Protein AF-A0AAQ1KG70-F1 (afdb_monomer)

Sequence (197 aa):
MTAYWMSEVMWPVPFDPRHTAFTHWIEPELQGTRVIAVLLEGKEHNWVGWHSKHKLLPPDSVTTDLREQLCELHRILAFNGERDWMLGAAFDGVLLDGVLTLVHALPLVPLLDGQDSSPHSVRRLELEEAFGEGLQRSPTLRLVPKVRLNTGARITSSLLSEACRTFDTSAVILKDADARWTKGPSIAWQRYDDNDL

Mean predicted aligned error: 9.24 Å

Radius of gyration: 16.58 Å; Cα contacts (8 Å, |Δi|>4): 368; chains: 1; bounding box: 46×36×41 Å

Nearest PDB structures (foldseek):
  6rce-assembly1_I  TM=7.224E-01  e=2.853E-08  Prochlorococcus marinus
  1a0i-assembly1_A  TM=6.342E-01  e=1.055E-05  Escherichia phage T7
  4d05-assembly1_A  TM=6.551E-01  e=4.484E-05  Psychromonas sp. SP041
  8u6x-assembly1_A  TM=6.016E-01  e=1.055E-05  Neisseria gonorrhoeae MS11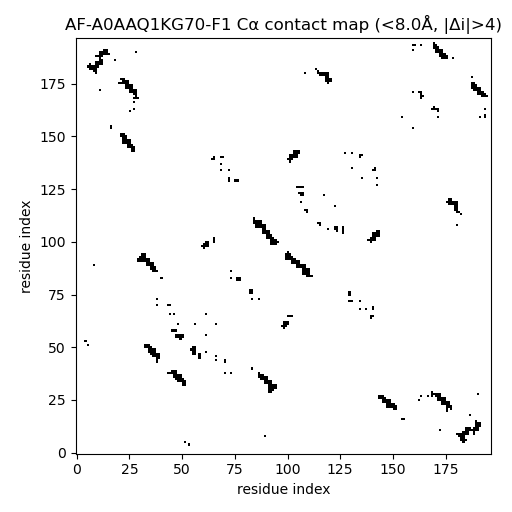
  6gdr-assembly1_A  TM=6.270E-01  e=4.896E-04  Alteromonas mediterranea

Secondary structure (DSSP, 8-state):
----STTSSEEEEEP-TT---SSEEEEEPPPSEEEEEEEPTT-TT-EEEEETTTEEPPGGGB-HHHHHHHHHHHHHHHHTSS-TT-B-EEEEEEEETTEEEEEEEPPPB--SSS---S-HHHHHHHHHHHHHHHHTT-SSEEEPP-EEPPTTPPP-HHHHHHHHHHHT-SEEEEEESSPPP-SEEEEEEEEEEGGG-

pLDDT: mean 71.62, std 14.91, range [28.95, 93.19]

Foldseek 3Di:
DDDPALLVAEDADADDLPDDFFKKKKFFDDPAWWWQWADDPPDLQDTFTATSVGDTQPSQQEDPLRSVLLSQLLVLLVVVDVCNQFRRFTWGFHGDPSHTQATATQFTDGPPDFWDQDFSQRSVVSSVVSCPPPVCPRPHYHHGDMDMDHGPDRDDLVVQVVVCVVVVHQKMWMARRRDTTGGHYDNRIHMDGNVVD

Structure (mmCIF, N/CA/C/O backbone):
data_AF-A0AAQ1KG70-F1
#
_entry.id   AF-A0AAQ1KG70-F1
#
loop_
_atom_site.group_PDB
_atom_site.id
_atom_site.type_symbol
_atom_site.label_atom_id
_atom_site.label_alt_id
_atom_site.label_comp_id
_atom_site.label_asym_id
_atom_site.label_entity_id
_atom_site.label_seq_id
_atom_site.pdbx_PDB_ins_code
_atom_site.Cartn_x
_atom_site.Cartn_y
_atom_site.Cartn_z
_atom_site.occupancy
_atom_site.B_iso_or_equiv
_atom_site.auth_seq_id
_atom_site.auth_comp_id
_atom_site.auth_asym_id
_atom_site.auth_atom_id
_atom_site.pdbx_PDB_model_num
ATOM 1 N N . MET A 1 1 ? -27.627 8.174 -9.022 1.00 32.97 1 MET A N 1
ATOM 2 C CA . MET A 1 1 ? -26.461 9.057 -8.805 1.00 32.97 1 MET A CA 1
ATOM 3 C C . MET A 1 1 ? -25.556 8.387 -7.786 1.00 32.97 1 MET A C 1
ATOM 5 O O . MET A 1 1 ? -25.885 8.495 -6.622 1.00 32.97 1 MET A O 1
ATOM 9 N N . THR A 1 2 ? -24.505 7.663 -8.188 1.00 32.00 2 THR A N 1
ATOM 10 C CA . THR A 1 2 ? -23.449 7.159 -7.274 1.00 32.00 2 THR A CA 1
ATOM 11 C C . THR A 1 2 ? -22.417 6.356 -8.074 1.00 32.00 2 THR A C 1
ATOM 13 O O . THR A 1 2 ? -22.624 5.176 -8.334 1.00 32.00 2 THR A O 1
ATOM 16 N N . ALA A 1 3 ? -21.326 7.011 -8.479 1.00 28.95 3 ALA A N 1
ATOM 17 C CA . ALA A 1 3 ? -20.134 6.390 -9.078 1.00 28.95 3 ALA A CA 1
ATOM 18 C C . ALA A 1 3 ? -18.851 7.187 -8.744 1.00 28.95 3 ALA A C 1
ATOM 20 O O . ALA A 1 3 ? -17.889 7.171 -9.500 1.00 28.95 3 ALA A O 1
ATOM 21 N N . TYR A 1 4 ? -18.844 7.939 -7.638 1.00 38.47 4 TYR A N 1
ATOM 22 C CA . TYR A 1 4 ? -17.848 8.995 -7.425 1.00 38.47 4 TYR A CA 1
ATOM 23 C C . TYR A 1 4 ? -16.504 8.529 -6.838 1.00 38.47 4 TYR A C 1
ATOM 25 O O . TYR A 1 4 ? -15.585 9.331 -6.852 1.00 38.47 4 TYR A O 1
ATOM 33 N N . TRP A 1 5 ? -16.349 7.274 -6.364 1.00 46.56 5 TRP A N 1
ATOM 34 C CA . TRP A 1 5 ? -15.159 6.893 -5.569 1.00 46.56 5 TRP A CA 1
ATOM 35 C C . TRP A 1 5 ? -14.210 5.810 -6.117 1.00 46.56 5 TRP A C 1
ATOM 37 O O . TRP A 1 5 ? -13.131 5.626 -5.568 1.00 46.56 5 TRP A O 1
ATOM 47 N N . MET A 1 6 ? -14.514 5.138 -7.235 1.00 40.94 6 MET A N 1
ATOM 48 C CA . MET A 1 6 ? -13.526 4.259 -7.903 1.00 40.94 6 MET A CA 1
ATOM 49 C C . MET A 1 6 ? -12.418 5.082 -8.571 1.00 40.94 6 MET A C 1
ATOM 51 O O . MET A 1 6 ? -11.282 4.630 -8.677 1.00 40.94 6 MET A O 1
ATOM 55 N N . SER A 1 7 ? -12.742 6.320 -8.939 1.00 53.44 7 SER A N 1
ATOM 56 C CA . SER A 1 7 ? -11.784 7.351 -9.308 1.00 53.44 7 SER A CA 1
A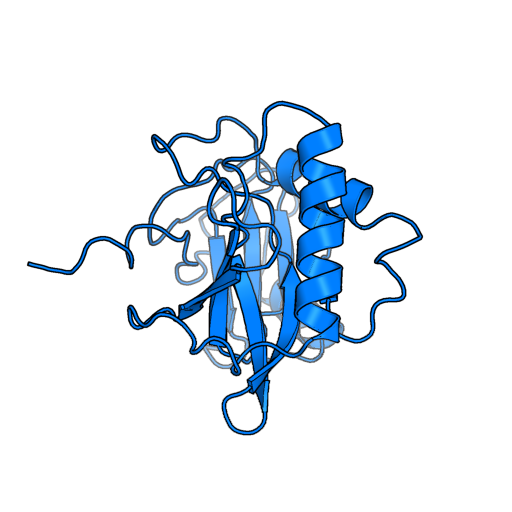TOM 57 C C . SER A 1 7 ? -10.938 7.830 -8.134 1.00 53.44 7 SER A C 1
ATOM 59 O O . SER A 1 7 ? -9.941 8.472 -8.375 1.00 53.44 7 SER A O 1
ATOM 61 N N . GLU A 1 8 ? -11.270 7.564 -6.873 1.00 59.38 8 GLU A N 1
ATOM 62 C CA . GLU A 1 8 ? -10.664 8.308 -5.753 1.00 59.38 8 GLU A CA 1
ATOM 63 C C . GLU A 1 8 ? -9.380 7.663 -5.223 1.00 59.38 8 GLU A C 1
ATOM 65 O O . GLU A 1 8 ? -8.587 8.318 -4.548 1.00 59.38 8 GLU A O 1
ATOM 70 N N . VAL A 1 9 ? -9.137 6.402 -5.594 1.00 69.56 9 VAL A N 1
ATOM 71 C CA . VAL A 1 9 ? -7.925 5.659 -5.240 1.00 69.56 9 VAL A CA 1
ATOM 72 C C . VAL A 1 9 ? -7.023 5.506 -6.449 1.00 69.56 9 VAL A C 1
ATOM 74 O O . VAL A 1 9 ? -7.500 5.245 -7.551 1.00 69.56 9 VAL A O 1
ATOM 77 N N . MET A 1 10 ? -5.719 5.645 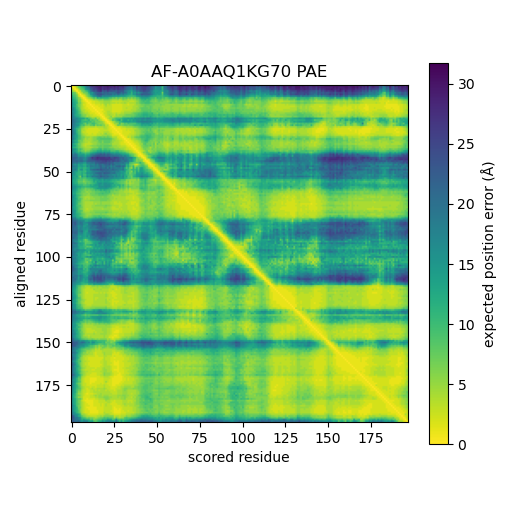-6.238 1.00 76.88 10 MET A N 1
ATOM 78 C CA . MET A 1 10 ? -4.713 5.322 -7.239 1.00 76.88 10 MET A CA 1
ATOM 79 C C . MET A 1 10 ? -4.644 3.801 -7.441 1.00 76.88 10 MET A C 1
ATOM 81 O O . MET A 1 10 ? -4.449 3.046 -6.483 1.00 76.88 10 MET A O 1
ATOM 85 N N . TRP A 1 11 ? -4.792 3.336 -8.680 1.00 78.38 11 TRP A N 1
ATOM 86 C CA . TRP A 1 11 ? -4.728 1.913 -9.028 1.00 78.38 11 TRP A CA 1
ATOM 87 C C . TRP A 1 11 ? -3.569 1.634 -9.983 1.00 78.38 11 TRP A C 1
ATOM 89 O O . TRP A 1 11 ? -3.302 2.452 -10.869 1.00 78.38 11 TRP A O 1
ATOM 99 N N . PRO A 1 12 ? -2.878 0.492 -9.825 1.00 85.25 12 PRO A N 1
ATOM 100 C CA . PRO A 1 12 ? -1.809 0.135 -10.734 1.00 85.25 12 PRO A CA 1
ATOM 101 C C . PRO A 1 12 ? -2.358 -0.235 -12.118 1.00 85.25 12 PRO A C 1
ATOM 103 O O . PRO A 1 12 ? -3.407 -0.869 -12.232 1.00 85.25 12 PRO A O 1
ATOM 106 N N . VAL A 1 13 ? -1.635 0.148 -13.167 1.00 89.44 13 VAL A N 1
ATOM 107 C CA . VAL A 1 13 ? -1.844 -0.333 -14.544 1.00 89.44 13 VAL A CA 1
ATOM 108 C C . VAL A 1 13 ? -0.928 -1.531 -14.828 1.00 89.44 13 VAL A C 1
ATOM 110 O O . VAL A 1 13 ? 0.007 -1.753 -14.063 1.00 89.44 13 VAL A O 1
ATOM 113 N N . PRO A 1 14 ? -1.140 -2.321 -15.895 1.00 92.38 14 PRO A N 1
ATOM 114 C CA . PRO A 1 14 ? -0.192 -3.370 -16.271 1.00 92.38 14 PRO A CA 1
ATOM 115 C C . PRO A 1 14 ? 1.225 -2.823 -16.491 1.00 92.38 14 PRO A C 1
ATOM 117 O O . PRO A 1 14 ? 1.392 -1.702 -16.977 1.00 92.38 14 PRO A O 1
ATOM 120 N N . PHE A 1 15 ? 2.235 -3.614 -16.134 1.00 90.94 15 PHE A N 1
ATOM 121 C CA . PHE A 1 15 ? 3.642 -3.263 -16.309 1.00 90.94 15 PHE A CA 1
ATOM 122 C C . PHE A 1 15 ? 3.986 -2.986 -17.780 1.00 90.94 15 PHE A C 1
ATOM 124 O O . PHE A 1 15 ? 3.728 -3.806 -18.660 1.00 90.94 15 PHE A O 1
ATOM 131 N N . ASP A 1 16 ? 4.612 -1.834 -18.033 1.00 88.69 16 ASP A N 1
ATOM 132 C CA . ASP A 1 16 ? 5.178 -1.458 -19.326 1.00 88.69 16 ASP A CA 1
ATOM 133 C C . ASP A 1 16 ? 6.697 -1.255 -19.171 1.00 88.69 16 ASP A C 1
ATOM 135 O O . ASP A 1 16 ? 7.129 -0.261 -18.580 1.00 88.69 16 ASP A O 1
ATOM 139 N N . PRO A 1 17 ? 7.542 -2.128 -19.754 1.00 83.75 17 PRO A N 1
ATOM 140 C CA . PRO A 1 17 ? 9.000 -2.021 -19.646 1.00 83.75 17 PRO A CA 1
ATOM 141 C C . PRO A 1 17 ? 9.582 -0.774 -20.333 1.00 83.75 17 PRO A C 1
ATOM 143 O O . PRO A 1 17 ? 10.786 -0.526 -20.240 1.00 83.75 17 PRO A O 1
ATOM 146 N N . ARG A 1 18 ? 8.765 -0.007 -21.067 1.00 83.38 18 ARG A N 1
ATOM 147 C CA . ARG A 1 18 ? 9.152 1.273 -21.677 1.00 83.38 18 ARG A CA 1
ATOM 148 C C . ARG A 1 18 ? 8.947 2.454 -20.735 1.00 83.38 18 ARG A C 1
ATOM 150 O O . ARG A 1 18 ? 9.475 3.527 -21.018 1.00 83.38 18 ARG A O 1
ATOM 157 N N . HIS A 1 19 ? 8.187 2.290 -19.652 1.00 81.25 19 HIS A N 1
ATOM 158 C CA . HIS A 1 19 ? 8.047 3.340 -18.656 1.00 81.25 19 HIS A CA 1
ATOM 159 C C . HIS A 1 19 ? 9.360 3.507 -17.893 1.00 81.25 19 HIS A C 1
ATOM 161 O O . HIS A 1 19 ? 9.906 2.559 -17.332 1.00 81.25 19 HIS A O 1
ATOM 167 N N . THR A 1 20 ? 9.861 4.736 -17.862 1.00 69.06 20 THR A N 1
ATOM 168 C CA . THR A 1 20 ? 11.098 5.080 -17.170 1.00 69.06 20 THR A CA 1
ATOM 169 C C . THR A 1 20 ? 10.795 6.078 -16.063 1.00 69.06 20 THR A C 1
ATOM 171 O O . THR A 1 20 ? 10.539 7.245 -16.354 1.00 69.06 20 THR A O 1
ATOM 174 N N . ALA A 1 21 ? 10.882 5.644 -14.808 1.00 68.62 21 ALA A N 1
ATOM 175 C CA . ALA A 1 21 ? 11.054 6.544 -13.669 1.00 68.62 21 ALA A CA 1
ATOM 176 C C . ALA A 1 21 ? 12.467 6.417 -13.082 1.00 68.62 21 ALA A C 1
ATOM 178 O O . ALA A 1 21 ? 13.165 5.419 -13.288 1.00 68.62 21 ALA A O 1
ATOM 179 N N . PHE A 1 22 ? 12.912 7.455 -12.377 1.00 68.75 22 PHE A N 1
ATOM 180 C CA . PHE A 1 22 ? 14.286 7.533 -11.879 1.00 68.75 22 PHE A CA 1
ATOM 181 C C . PHE A 1 22 ? 14.494 6.659 -10.640 1.00 68.75 22 PHE A C 1
ATOM 183 O O . PHE A 1 22 ? 15.503 5.963 -10.546 1.00 68.75 22 PHE A O 1
ATOM 190 N N . THR A 1 23 ? 13.516 6.645 -9.730 1.00 78.81 23 THR A N 1
ATOM 191 C CA . THR A 1 23 ? 13.510 5.811 -8.525 1.00 78.81 23 THR A CA 1
ATOM 192 C C . THR A 1 23 ? 12.198 5.051 -8.453 1.00 78.81 23 THR A C 1
ATOM 194 O O . THR A 1 23 ? 11.131 5.656 -8.499 1.00 78.81 23 THR A O 1
ATOM 197 N N . HIS A 1 24 ? 12.273 3.737 -8.262 1.00 81.25 24 HIS A N 1
ATOM 198 C CA . HIS A 1 24 ? 11.083 2.933 -8.020 1.00 81.25 24 HIS A CA 1
ATOM 199 C C . HIS A 1 24 ? 11.200 2.161 -6.721 1.00 81.25 24 HIS A C 1
ATOM 201 O O . HIS A 1 24 ? 12.291 1.748 -6.312 1.00 81.25 24 HIS A O 1
ATOM 207 N N . TRP A 1 25 ? 10.054 1.927 -6.104 1.00 88.56 25 TRP A N 1
ATOM 208 C CA . TRP A 1 25 ? 9.893 0.972 -5.026 1.00 88.56 25 TRP A CA 1
ATOM 209 C C . TRP A 1 25 ? 9.056 -0.195 -5.509 1.00 88.56 25 TRP A C 1
ATOM 211 O O . TRP A 1 25 ? 8.106 -0.012 -6.265 1.00 88.56 25 TRP A O 1
ATOM 221 N N . ILE A 1 26 ? 9.424 -1.389 -5.071 1.00 89.50 26 ILE A N 1
ATOM 222 C CA . ILE A 1 26 ? 8.641 -2.592 -5.301 1.00 89.50 26 ILE A CA 1
ATOM 223 C C . ILE A 1 26 ? 7.984 -2.966 -3.981 1.00 89.50 26 ILE A C 1
ATOM 225 O O . ILE A 1 26 ? 8.665 -3.099 -2.963 1.00 89.50 26 ILE A O 1
ATOM 229 N N . GLU A 1 27 ? 6.672 -3.139 -4.016 1.00 89.25 27 GLU A N 1
ATOM 230 C CA . GLU A 1 27 ? 5.863 -3.667 -2.923 1.00 89.25 27 GLU A CA 1
ATOM 231 C C . GLU A 1 27 ? 5.169 -4.955 -3.397 1.00 89.25 27 GLU A C 1
ATOM 233 O O . GLU A 1 27 ? 4.857 -5.063 -4.586 1.00 89.25 27 GLU A O 1
ATOM 238 N N . PRO A 1 28 ? 4.910 -5.941 -2.523 1.00 88.44 28 PRO A N 1
ATOM 239 C CA . PRO A 1 28 ? 4.092 -7.085 -2.903 1.00 88.44 28 PRO A CA 1
ATOM 240 C C . PRO A 1 28 ? 2.669 -6.645 -3.234 1.00 88.44 28 PRO A C 1
ATOM 242 O O . PRO A 1 28 ? 2.097 -5.795 -2.549 1.00 88.44 28 PRO A O 1
ATOM 245 N N . GLU A 1 29 ? 2.063 -7.267 -4.243 1.00 85.31 29 GLU A N 1
ATOM 246 C CA . GLU A 1 29 ? 0.611 -7.252 -4.340 1.00 85.31 29 GLU A CA 1
ATOM 247 C C . GLU A 1 29 ? 0.061 -8.151 -3.232 1.00 85.31 29 GLU A C 1
ATOM 249 O O . GLU A 1 29 ? 0.324 -9.355 -3.178 1.00 85.31 29 GLU A O 1
ATOM 254 N N . LEU A 1 30 ? -0.672 -7.537 -2.311 1.00 79.19 30 LEU A N 1
ATOM 255 C CA . LEU A 1 30 ? -1.268 -8.234 -1.189 1.00 79.19 30 LEU A CA 1
ATOM 256 C C . LEU A 1 30 ? -2.629 -8.787 -1.600 1.00 79.19 30 LEU A C 1
ATOM 258 O O . LEU A 1 30 ? -3.502 -8.057 -2.072 1.00 79.19 30 LEU A O 1
ATOM 262 N N . GLN A 1 31 ? -2.821 -10.083 -1.376 1.00 71.19 31 GLN A N 1
ATOM 263 C CA . GLN A 1 31 ? -4.118 -10.722 -1.556 1.00 71.19 31 GLN A CA 1
ATOM 264 C C . GLN A 1 31 ? -5.068 -10.233 -0.461 1.00 71.19 31 GLN A C 1
ATOM 266 O O . GLN A 1 31 ? -4.797 -10.391 0.731 1.00 71.19 31 GLN A O 1
ATOM 271 N N . GLY A 1 32 ? -6.185 -9.622 -0.849 1.00 70.31 32 GLY A N 1
ATOM 272 C CA . GLY A 1 32 ? -7.120 -9.078 0.122 1.00 70.31 32 GLY A CA 1
ATOM 273 C C . GLY A 1 32 ? -8.147 -8.125 -0.463 1.00 70.31 32 GLY A C 1
ATOM 274 O O . GLY A 1 32 ? -8.286 -7.953 -1.673 1.00 70.31 32 GLY A O 1
ATOM 275 N N . THR A 1 33 ? -8.896 -7.503 0.439 1.00 69.19 33 THR A N 1
ATOM 276 C CA . THR A 1 33 ? -9.825 -6.435 0.088 1.00 69.19 33 THR A CA 1
ATOM 277 C C . THR A 1 33 ? -9.139 -5.103 0.300 1.00 69.19 33 THR A C 1
ATOM 279 O O . THR A 1 33 ? -8.693 -4.796 1.406 1.00 69.19 33 THR A O 1
ATOM 282 N N . ARG A 1 34 ? -9.104 -4.281 -0.751 1.00 69.12 34 ARG A N 1
ATOM 283 C CA . ARG A 1 34 ? -8.683 -2.892 -0.604 1.00 69.12 34 ARG A CA 1
ATOM 284 C C . ARG A 1 34 ? -9.750 -2.102 0.146 1.00 69.12 34 ARG A C 1
ATOM 286 O O . ARG A 1 34 ? -10.908 -2.039 -0.286 1.00 69.12 34 ARG A O 1
ATOM 293 N N . VAL A 1 35 ? -9.336 -1.497 1.250 1.00 68.75 35 VAL A N 1
ATOM 294 C CA . VAL A 1 35 ? -10.157 -0.671 2.133 1.00 68.75 35 VAL A CA 1
ATOM 295 C C . VAL A 1 35 ? -9.517 0.705 2.243 1.00 68.75 35 VAL A C 1
ATOM 297 O O . VAL A 1 35 ? -8.302 0.821 2.263 1.00 68.75 35 VAL A O 1
ATOM 300 N N . ILE A 1 36 ? -10.311 1.762 2.323 1.00 68.56 36 ILE A N 1
ATOM 301 C CA . ILE A 1 36 ? -9.820 3.076 2.756 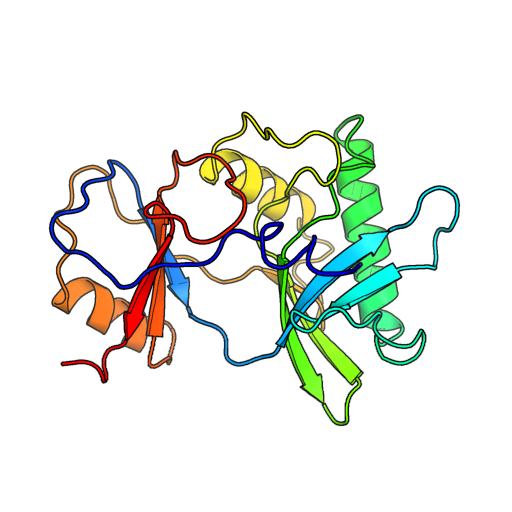1.00 68.56 36 ILE A CA 1
ATOM 302 C C . ILE A 1 36 ? -10.369 3.295 4.155 1.00 68.56 36 ILE A C 1
ATOM 304 O O . ILE A 1 36 ? -11.588 3.229 4.324 1.00 68.56 36 ILE A O 1
ATOM 308 N N . ALA A 1 37 ? -9.507 3.513 5.144 1.00 67.25 37 ALA A N 1
ATOM 309 C CA . ALA A 1 37 ? -9.963 3.857 6.484 1.00 67.25 37 ALA A CA 1
ATOM 310 C C . ALA A 1 37 ? -9.936 5.377 6.631 1.00 67.25 37 ALA A C 1
ATOM 312 O O . ALA A 1 37 ? -8.880 5.988 6.482 1.00 67.25 37 ALA A O 1
ATOM 313 N N . VAL A 1 38 ? -11.100 5.954 6.918 1.00 65.31 38 VAL A N 1
ATOM 314 C CA . VAL A 1 38 ? -11.274 7.393 7.130 1.00 65.31 38 VAL A CA 1
ATOM 315 C C . VAL A 1 38 ? -11.803 7.613 8.537 1.00 65.31 38 VAL A C 1
ATOM 317 O O . VAL A 1 38 ? -12.802 6.992 8.915 1.00 65.31 38 VAL A O 1
ATOM 320 N N . LEU A 1 39 ? -11.165 8.501 9.298 1.00 61.81 39 LEU A N 1
ATOM 321 C CA . LEU A 1 39 ? -11.751 9.019 10.528 1.00 61.81 39 LEU A CA 1
ATOM 322 C C . LEU A 1 39 ? -12.646 10.199 10.164 1.00 61.81 39 LEU A C 1
ATOM 324 O O . LEU A 1 39 ? -12.207 11.147 9.517 1.00 61.81 39 LEU A O 1
ATOM 328 N N . LEU A 1 40 ? -13.915 10.129 10.551 1.00 57.69 40 LEU A N 1
ATOM 329 C CA . LEU A 1 40 ? -14.833 11.245 10.362 1.00 57.69 40 LEU A CA 1
ATOM 330 C C . LEU A 1 40 ? -14.608 12.288 11.461 1.00 57.69 40 LEU A C 1
ATOM 332 O O . LEU A 1 40 ? -14.581 11.939 12.644 1.00 57.69 40 LEU A O 1
ATOM 336 N N . GLU A 1 41 ? -14.494 13.558 11.068 1.00 52.59 41 GLU A N 1
ATOM 337 C CA . GLU A 1 41 ? -14.323 14.682 11.993 1.00 52.59 41 GLU A CA 1
ATOM 338 C C . GLU A 1 41 ? -15.328 14.638 13.157 1.00 52.59 41 GLU A C 1
ATOM 340 O O . GLU A 1 41 ? -16.523 14.363 12.988 1.00 52.59 41 GLU A O 1
ATOM 345 N N . GLY A 1 42 ? -14.825 14.911 14.364 1.00 50.06 42 GLY A N 1
ATOM 346 C CA . GLY A 1 42 ? -15.628 15.006 15.583 1.00 50.06 42 GLY A CA 1
ATOM 347 C C . GLY A 1 42 ? -16.089 13.672 16.177 1.00 50.06 42 GLY A C 1
ATOM 348 O O . GLY A 1 42 ? -16.905 13.679 17.100 1.00 50.06 42 GLY A O 1
ATOM 349 N N . LYS A 1 43 ? -15.610 12.524 15.674 1.00 55.75 43 LYS A N 1
ATOM 350 C CA . LYS A 1 43 ? -15.953 11.204 16.223 1.00 55.75 43 LYS A CA 1
ATOM 351 C C . LYS A 1 43 ? -14.728 10.297 16.308 1.00 55.75 43 LYS A C 1
ATOM 353 O O . LYS A 1 43 ? -14.471 9.519 15.396 1.00 55.75 43 LYS A O 1
ATOM 358 N N . GLU A 1 44 ? -14.053 10.324 17.457 1.00 49.94 44 GLU A N 1
ATOM 359 C CA . GLU A 1 44 ? -12.827 9.560 17.772 1.00 49.94 44 GLU A CA 1
ATOM 360 C C . GLU A 1 44 ? -12.934 8.033 17.566 1.00 49.94 44 GLU A C 1
ATOM 362 O O . GLU A 1 44 ? -11.923 7.336 17.548 1.00 49.94 44 GLU A O 1
ATOM 367 N N . HIS A 1 45 ? -14.142 7.496 17.355 1.00 49.62 45 HIS A N 1
ATOM 368 C CA . HIS A 1 45 ? -14.393 6.057 17.220 1.00 49.62 45 HIS A CA 1
ATOM 369 C C . HIS A 1 45 ? -15.138 5.644 15.945 1.00 49.62 45 HIS A C 1
ATOM 371 O O . HIS A 1 45 ? -15.366 4.447 15.735 1.00 49.62 45 HIS A O 1
ATOM 377 N N . ASN A 1 46 ? -15.494 6.590 15.070 1.00 51.31 46 ASN A N 1
ATOM 378 C CA . ASN A 1 46 ? -16.214 6.281 13.836 1.00 51.31 46 ASN A CA 1
ATOM 379 C C . ASN A 1 46 ? -15.251 6.216 12.657 1.00 51.31 46 ASN A C 1
ATOM 381 O O . ASN A 1 46 ? -15.272 7.059 11.760 1.00 51.31 46 ASN A O 1
ATOM 385 N N . TRP A 1 47 ? -14.429 5.169 12.668 1.00 56.12 47 TRP A N 1
ATOM 386 C CA . TRP A 1 47 ? -13.724 4.746 11.473 1.00 56.12 47 TRP A CA 1
ATOM 387 C C . TRP A 1 47 ? -14.712 4.181 10.484 1.00 56.12 47 TRP A C 1
ATOM 389 O O . TRP A 1 47 ? -15.491 3.274 10.787 1.00 56.12 47 TRP A O 1
ATOM 399 N N . VAL A 1 48 ? -14.635 4.710 9.280 1.00 52.03 48 VAL A N 1
ATOM 400 C CA . VAL A 1 48 ? -15.331 4.137 8.157 1.00 52.03 48 VAL A CA 1
ATOM 401 C C . VAL A 1 48 ? -14.300 3.454 7.284 1.00 52.03 48 VAL A C 1
ATOM 403 O O . VAL A 1 48 ? -13.493 4.112 6.632 1.00 52.03 48 VAL A O 1
ATOM 406 N N . GLY A 1 49 ? -14.326 2.124 7.278 1.00 52.94 49 GLY A N 1
ATOM 407 C CA . GLY A 1 49 ? -13.688 1.370 6.214 1.00 52.94 49 GLY A CA 1
ATOM 408 C C . GLY A 1 49 ? -14.576 1.434 4.979 1.00 52.94 49 GLY A C 1
ATOM 409 O O . GLY A 1 49 ? -15.756 1.108 5.050 1.00 52.94 49 GLY A O 1
ATOM 410 N N . TRP A 1 50 ? -14.047 1.868 3.847 1.00 57.97 50 TRP A N 1
ATOM 411 C CA . TRP A 1 50 ? -14.773 1.851 2.582 1.00 57.97 50 TRP A CA 1
ATOM 412 C C . TRP A 1 50 ? -14.223 0.744 1.697 1.00 57.97 50 TRP A C 1
ATOM 414 O O . TRP A 1 50 ? -13.047 0.758 1.342 1.00 57.97 50 TRP A O 1
ATOM 424 N N . HIS A 1 51 ? -15.074 -0.210 1.323 1.00 53.72 51 HIS A N 1
ATOM 425 C CA . HIS A 1 51 ? -14.721 -1.232 0.339 1.00 53.72 51 HIS A CA 1
ATOM 426 C C . HIS A 1 51 ? -14.647 -0.603 -1.060 1.00 53.72 51 HIS A C 1
ATOM 428 O O . HIS A 1 51 ? -15.492 0.219 -1.423 1.00 53.72 51 HIS A O 1
ATOM 434 N N . SER A 1 52 ? -13.749 -1.107 -1.910 1.00 49.81 52 SER A N 1
ATOM 435 C CA . SER A 1 52 ? -13.696 -0.846 -3.366 1.00 49.81 52 SER A CA 1
ATOM 436 C C . SER A 1 52 ? -15.026 -1.003 -4.143 1.00 49.81 52 SER A C 1
ATOM 438 O O . SER A 1 52 ? -15.107 -0.603 -5.298 1.00 49.81 52 SER A O 1
ATOM 440 N N . LYS A 1 53 ? -16.080 -1.560 -3.524 1.00 51.91 53 LYS A N 1
ATOM 441 C CA . LYS A 1 53 ? -17.441 -1.735 -4.064 1.00 51.91 53 LYS A CA 1
ATOM 442 C C . LYS A 1 53 ? -18.453 -0.737 -3.479 1.00 51.91 53 LYS A C 1
ATOM 444 O O . LYS A 1 53 ? -19.651 -1.005 -3.492 1.00 51.91 53 LYS A O 1
ATOM 449 N N . HIS A 1 54 ? -17.987 0.397 -2.953 1.00 54.06 54 HIS A N 1
ATOM 450 C CA . HIS A 1 54 ? -18.832 1.501 -2.473 1.00 54.06 54 HIS A CA 1
ATOM 451 C C . HIS A 1 54 ? -19.738 1.151 -1.288 1.00 54.06 54 HIS A C 1
ATOM 453 O O . HIS A 1 54 ? -20.853 1.661 -1.178 1.00 54.06 54 HIS A O 1
ATOM 459 N N . LYS A 1 55 ? -19.267 0.282 -0.392 1.00 57.50 55 LYS A N 1
ATOM 460 C CA . LYS A 1 55 ? -19.969 -0.015 0.857 1.00 57.50 55 LYS A CA 1
ATOM 461 C C . LYS A 1 55 ? -19.134 0.439 2.039 1.00 57.50 55 LYS A C 1
ATOM 463 O O . LYS A 1 55 ? -17.964 0.071 2.147 1.00 57.50 55 LYS A O 1
ATOM 468 N N . LEU A 1 56 ? -19.780 1.221 2.901 1.00 62.56 56 LEU A N 1
ATOM 469 C CA . LEU A 1 56 ? -19.379 1.386 4.289 1.00 62.56 56 LEU A CA 1
ATOM 470 C C . LEU A 1 56 ? -19.227 -0.012 4.886 1.00 62.56 56 LEU A C 1
ATOM 472 O O . LEU A 1 56 ? -20.158 -0.820 4.800 1.00 62.56 56 LEU A O 1
ATOM 476 N N . LEU A 1 57 ? -18.068 -0.303 5.461 1.00 65.44 57 LEU A N 1
ATOM 477 C CA . LEU A 1 57 ? -17.930 -1.447 6.339 1.00 65.44 57 LEU A CA 1
ATOM 478 C C . LEU A 1 57 ? -18.868 -1.215 7.535 1.00 65.44 57 LEU A C 1
ATOM 480 O O . LEU A 1 57 ? -18.877 -0.110 8.091 1.00 65.44 57 LEU A O 1
ATOM 484 N N . PRO A 1 58 ? -19.689 -2.211 7.909 1.00 66.62 58 PRO A N 1
ATOM 485 C CA . PRO A 1 58 ? -20.445 -2.167 9.151 1.00 66.62 58 PRO A CA 1
ATOM 486 C C . PRO A 1 58 ? -19.542 -1.787 10.335 1.00 66.62 58 PRO A C 1
ATOM 488 O O . PRO A 1 58 ? -18.362 -2.145 10.329 1.00 66.62 58 PRO A O 1
ATOM 491 N N . PRO A 1 59 ? -20.067 -1.108 11.371 1.00 65.38 59 PRO A N 1
ATOM 492 C CA . PRO A 1 59 ? -19.282 -0.736 12.546 1.00 65.38 59 PRO A CA 1
ATOM 493 C C . PRO A 1 59 ? -18.544 -1.918 13.182 1.00 65.38 59 PRO A C 1
ATOM 495 O O . PRO A 1 59 ? -17.447 -1.724 13.685 1.00 65.38 59 PRO A O 1
ATOM 498 N N . ASP A 1 60 ? -19.089 -3.131 13.090 1.00 69.19 60 ASP A N 1
ATOM 499 C CA . ASP A 1 60 ? -18.519 -4.343 13.693 1.00 69.19 60 ASP A CA 1
ATOM 500 C C . ASP A 1 60 ? -17.552 -5.093 12.755 1.00 69.19 60 ASP A C 1
ATOM 502 O O . ASP A 1 60 ? -16.982 -6.119 13.115 1.00 69.19 60 ASP A O 1
ATOM 506 N N . SER A 1 61 ? -17.342 -4.585 11.537 1.00 70.81 61 SER A N 1
ATOM 507 C CA . SER A 1 61 ? -16.466 -5.193 10.528 1.00 70.81 61 SER A CA 1
ATOM 508 C C . SER A 1 61 ? -15.000 -4.783 10.661 1.00 70.81 61 SER A C 1
ATOM 510 O O . SER A 1 61 ? -14.199 -5.143 9.806 1.00 70.81 61 SER A O 1
ATOM 512 N N . VAL A 1 62 ? -14.631 -4.041 11.704 1.00 73.00 62 VAL A N 1
ATOM 513 C CA . VAL A 1 62 ? -13.241 -3.718 12.055 1.00 73.00 62 VAL A CA 1
ATOM 514 C C . VAL A 1 62 ? -13.055 -4.081 13.520 1.00 73.00 62 VAL A C 1
ATOM 516 O O . VAL A 1 62 ? -13.799 -3.577 14.368 1.00 73.00 62 VAL A O 1
ATOM 519 N N . THR A 1 63 ? -12.084 -4.949 13.816 1.00 77.38 63 THR A N 1
ATOM 520 C CA . THR A 1 63 ? -11.807 -5.369 15.197 1.00 77.38 63 THR A CA 1
ATOM 521 C C . THR A 1 63 ? -11.460 -4.171 16.084 1.00 77.38 63 THR A C 1
ATOM 523 O O . THR A 1 63 ? -10.945 -3.155 15.608 1.00 77.38 63 THR A O 1
ATOM 526 N N . THR A 1 64 ? -11.737 -4.282 17.386 1.00 79.75 64 THR A N 1
ATOM 527 C CA . THR A 1 64 ? -11.417 -3.232 18.365 1.00 79.75 64 THR A CA 1
ATOM 528 C C . THR A 1 64 ? -9.929 -2.880 18.336 1.00 79.75 64 THR A C 1
ATOM 530 O O . THR A 1 64 ? -9.599 -1.712 18.158 1.00 79.75 64 THR A O 1
ATOM 533 N N . ASP A 1 65 ? -9.046 -3.882 18.370 1.00 81.31 65 ASP A N 1
ATOM 534 C CA . ASP A 1 65 ? -7.589 -3.691 18.340 1.00 81.31 65 ASP A CA 1
ATOM 535 C C . ASP A 1 65 ? -7.119 -2.920 17.096 1.00 81.31 65 ASP A C 1
ATOM 537 O O . ASP A 1 65 ? -6.305 -2.000 17.188 1.00 81.31 65 ASP A O 1
ATOM 541 N N . LEU A 1 66 ? -7.653 -3.259 15.916 1.00 78.75 66 LEU A N 1
ATOM 542 C CA . LEU A 1 66 ? -7.318 -2.557 14.678 1.00 78.75 66 LEU A CA 1
ATOM 543 C C . LEU A 1 66 ? -7.838 -1.114 14.707 1.00 78.75 66 LEU A C 1
ATOM 545 O O . LEU A 1 66 ? -7.147 -0.200 14.261 1.00 78.75 66 LEU A O 1
ATOM 549 N N . ARG A 1 67 ? -9.033 -0.885 15.259 1.00 78.00 67 ARG A N 1
ATOM 550 C CA . ARG A 1 67 ? -9.592 0.464 15.409 1.00 78.00 67 ARG A CA 1
ATOM 551 C C . ARG A 1 67 ? -8.727 1.335 16.313 1.00 78.00 67 ARG A C 1
ATOM 553 O O . ARG A 1 67 ? -8.429 2.462 15.936 1.00 78.00 67 ARG A O 1
ATOM 560 N N . GLU A 1 68 ? -8.316 0.820 17.468 1.00 80.75 68 GLU A N 1
ATOM 561 C CA . GLU A 1 68 ? -7.455 1.540 18.414 1.00 80.75 68 GLU A CA 1
ATOM 562 C C . GLU A 1 68 ? -6.120 1.927 17.772 1.00 80.75 68 GLU A C 1
ATOM 564 O O . GLU A 1 68 ? -5.657 3.055 17.919 1.00 80.75 68 GLU A O 1
ATOM 569 N N . GLN A 1 69 ? -5.535 1.032 16.979 1.00 81.56 69 GLN A N 1
ATOM 570 C CA . GLN A 1 69 ? -4.282 1.306 16.274 1.00 81.56 69 GLN A CA 1
ATOM 571 C C . GLN A 1 69 ? -4.438 2.307 15.132 1.00 81.56 69 GLN A C 1
ATOM 573 O O . GLN A 1 69 ? -3.543 3.119 14.909 1.00 81.56 69 GLN A O 1
ATOM 578 N N . LEU A 1 70 ? -5.561 2.276 14.411 1.00 78.62 70 LEU A N 1
ATOM 579 C CA . LEU A 1 70 ? -5.872 3.293 13.409 1.00 78.62 70 LEU A CA 1
ATOM 580 C C . LEU A 1 70 ? -6.075 4.665 14.075 1.00 78.62 70 LEU A C 1
ATOM 582 O O . LEU A 1 70 ? -5.541 5.655 13.575 1.00 78.62 70 LEU A O 1
ATOM 586 N N . CYS A 1 71 ? -6.770 4.730 15.221 1.00 77.25 71 CYS A N 1
ATOM 587 C CA . CYS A 1 71 ? -6.888 5.948 16.036 1.00 77.25 71 CYS A CA 1
ATOM 588 C C . CYS A 1 71 ? -5.513 6.468 16.475 1.00 77.25 71 CYS A C 1
ATOM 590 O O . CYS A 1 71 ? -5.247 7.663 16.377 1.00 77.25 71 CYS A O 1
ATOM 592 N N . GLU A 1 72 ? -4.632 5.577 16.929 1.00 81.38 72 GLU A N 1
ATOM 593 C CA . GLU A 1 72 ? -3.283 5.943 17.351 1.00 81.38 72 GLU A CA 1
ATOM 594 C C . GLU A 1 72 ? -2.440 6.471 16.182 1.00 81.38 72 GLU A C 1
ATOM 596 O O . GLU A 1 72 ? -1.825 7.531 16.296 1.00 81.38 72 GLU A O 1
ATOM 601 N N . LEU A 1 73 ? -2.474 5.796 15.028 1.00 79.81 73 LEU A N 1
ATOM 602 C CA . LEU A 1 73 ? -1.811 6.265 13.812 1.00 79.81 73 LEU A CA 1
ATOM 603 C C . LEU A 1 73 ? -2.323 7.651 13.404 1.00 79.81 73 LEU A C 1
ATOM 605 O O . LEU A 1 73 ? -1.527 8.537 13.101 1.00 79.81 73 LEU A O 1
ATOM 609 N N . HIS A 1 74 ? -3.640 7.866 13.433 1.00 75.12 74 HIS A N 1
ATOM 610 C CA . HIS A 1 74 ? -4.223 9.177 13.160 1.00 75.12 74 HIS A CA 1
ATOM 611 C C . HIS A 1 74 ? -3.705 10.250 14.113 1.00 75.12 74 HIS A C 1
ATOM 613 O O . HIS A 1 74 ? -3.275 11.306 13.657 1.00 75.12 74 HIS A O 1
ATOM 619 N N . ARG A 1 75 ? -3.708 9.971 15.421 1.00 76.19 75 ARG A N 1
ATOM 620 C CA . ARG A 1 75 ? -3.247 10.905 16.452 1.00 76.19 75 ARG A CA 1
ATOM 621 C C . ARG A 1 75 ? -1.801 11.337 16.213 1.00 76.19 75 ARG A C 1
ATOM 623 O O . ARG A 1 75 ? -1.494 12.520 16.325 1.00 76.19 75 ARG A O 1
ATOM 630 N N . ILE A 1 76 ? -0.925 10.397 15.855 1.00 77.56 76 ILE A N 1
ATOM 631 C CA . ILE A 1 76 ? 0.481 10.683 15.533 1.00 77.56 76 ILE A CA 1
ATOM 632 C C . ILE A 1 76 ? 0.583 11.564 14.280 1.00 77.56 76 ILE A C 1
ATOM 634 O O . ILE A 1 76 ? 1.331 12.539 14.262 1.00 77.56 76 ILE A O 1
ATOM 638 N N . LEU A 1 77 ? -0.191 11.254 13.239 1.00 72.44 77 LEU A N 1
ATOM 639 C CA . LEU A 1 77 ? -0.180 12.008 11.984 1.00 72.44 77 LEU A CA 1
ATOM 640 C C . LEU A 1 77 ? -0.740 13.430 12.130 1.00 72.44 77 LEU A C 1
ATOM 642 O O . LEU A 1 77 ? -0.170 14.351 11.546 1.00 72.44 77 LEU A O 1
ATOM 646 N N . ALA A 1 78 ? -1.797 13.608 12.926 1.00 66.69 78 ALA A N 1
ATOM 647 C CA . ALA A 1 78 ? -2.394 14.903 13.260 1.00 66.69 78 ALA A CA 1
ATOM 648 C C . ALA A 1 78 ? -1.469 15.763 14.138 1.00 66.69 78 ALA A C 1
ATOM 650 O O . ALA A 1 78 ? -1.390 16.978 13.984 1.00 66.69 78 ALA A O 1
ATOM 651 N N . PHE A 1 79 ? -0.696 15.146 15.038 1.00 63.22 79 PHE A N 1
ATOM 652 C CA . PHE A 1 79 ? 0.301 15.873 15.829 1.00 63.22 79 PHE A CA 1
ATOM 653 C C . PHE A 1 79 ? 1.421 16.472 14.957 1.00 63.22 79 PHE A C 1
ATOM 655 O O . PHE A 1 79 ? 1.971 17.523 15.282 1.00 63.22 79 PHE A O 1
ATOM 662 N N . ASN A 1 80 ? 1.727 15.839 13.820 1.00 60.34 80 ASN A N 1
ATOM 663 C CA . ASN A 1 80 ? 2.787 16.257 12.900 1.00 60.34 80 ASN A CA 1
ATOM 664 C C . ASN A 1 80 ? 2.341 17.315 11.858 1.00 60.34 80 ASN A C 1
ATOM 666 O O . ASN A 1 80 ? 3.084 17.594 10.914 1.00 60.34 80 ASN A O 1
ATOM 670 N N . GLY A 1 81 ? 1.159 17.925 12.014 1.00 56.72 81 GLY A N 1
ATOM 671 C CA . GLY A 1 81 ? 0.658 19.050 11.207 1.00 56.72 81 GLY A CA 1
ATOM 672 C C . GLY A 1 81 ? -0.865 19.021 11.026 1.00 56.72 81 GLY A C 1
ATOM 673 O O . GLY A 1 81 ? -1.489 18.019 11.348 1.00 56.72 81 GLY A O 1
ATOM 674 N N . GLU A 1 82 ? -1.466 20.080 10.458 1.00 51.72 82 GLU A N 1
ATOM 675 C CA . GLU A 1 82 ? -2.899 20.128 10.079 1.00 51.72 82 GLU A CA 1
ATOM 676 C C . GLU A 1 82 ? -3.205 19.128 8.946 1.00 51.72 82 GLU A C 1
ATOM 678 O O . GLU A 1 82 ? -3.345 19.471 7.771 1.00 51.72 82 GLU A O 1
ATOM 683 N N . ARG A 1 83 ? -3.228 17.849 9.310 1.00 55.72 83 ARG A N 1
ATOM 684 C CA . ARG A 1 83 ? -3.303 16.681 8.428 1.00 55.72 83 ARG A CA 1
ATOM 685 C C . ARG A 1 83 ? -4.520 15.827 8.761 1.00 55.72 83 ARG A C 1
ATOM 687 O O . ARG A 1 83 ? -4.599 14.671 8.354 1.00 55.72 83 ARG A O 1
ATOM 694 N N . ASP A 1 84 ? -5.489 16.409 9.461 1.00 46.12 84 ASP A N 1
ATOM 695 C CA . ASP A 1 84 ? -6.725 15.751 9.891 1.00 46.12 84 ASP A CA 1
ATOM 696 C C . ASP A 1 84 ? -7.526 15.193 8.699 1.00 46.12 84 ASP A C 1
ATOM 698 O O . ASP A 1 84 ? -8.236 14.197 8.815 1.00 46.12 84 ASP A O 1
ATOM 702 N N . TRP A 1 85 ? -7.312 15.765 7.509 1.00 46.44 85 TRP A N 1
ATOM 703 C CA . TRP A 1 85 ? -7.886 15.355 6.227 1.00 46.44 85 TRP A CA 1
ATOM 704 C C . TRP A 1 85 ? -7.096 14.260 5.471 1.00 46.44 85 TRP A C 1
ATOM 706 O O . TRP A 1 85 ? -7.556 13.795 4.424 1.00 46.44 85 TRP A O 1
ATOM 716 N N . MET A 1 86 ? -5.914 13.841 5.952 1.00 50.41 86 MET A N 1
ATOM 717 C CA . MET A 1 86 ? -4.999 12.901 5.264 1.00 50.41 86 MET A CA 1
ATOM 718 C C . MET A 1 86 ? -5.303 11.414 5.486 1.00 50.41 86 MET A C 1
ATOM 720 O O . MET A 1 86 ? -4.575 10.544 4.994 1.00 50.41 86 MET A O 1
ATOM 724 N N . LEU A 1 87 ? -6.370 11.079 6.207 1.00 51.72 87 LEU A N 1
ATOM 725 C CA . LEU A 1 87 ? -6.758 9.686 6.415 1.00 51.72 87 LEU A CA 1
ATOM 726 C C . LEU A 1 87 ? -7.524 9.117 5.223 1.00 51.72 87 LEU A C 1
ATOM 728 O O . LEU A 1 87 ? -8.669 8.701 5.331 1.00 51.72 87 LEU A O 1
ATOM 732 N N . GLY A 1 88 ? -6.855 9.090 4.079 1.00 48.22 88 GLY A N 1
ATOM 733 C CA . GLY A 1 88 ? -7.186 8.265 2.933 1.00 48.22 88 GLY A CA 1
ATOM 734 C C . GLY A 1 88 ? -6.086 7.247 2.663 1.00 48.22 88 GLY A C 1
ATOM 735 O O . GLY A 1 88 ? -5.769 7.007 1.504 1.00 48.22 88 GLY A O 1
ATOM 736 N N . ALA A 1 89 ? -5.441 6.676 3.688 1.00 48.81 89 ALA A N 1
ATOM 737 C CA . ALA A 1 89 ? -4.537 5.560 3.436 1.00 48.81 89 ALA A CA 1
ATOM 738 C C . ALA A 1 89 ? -5.373 4.440 2.801 1.00 48.81 89 ALA A C 1
ATOM 740 O O . ALA A 1 89 ? -6.306 3.903 3.399 1.00 48.81 89 ALA A O 1
ATOM 741 N N . ALA A 1 90 ? -5.110 4.157 1.528 1.00 50.81 90 ALA A N 1
ATOM 742 C CA . ALA A 1 90 ? -5.580 2.924 0.937 1.00 50.81 90 ALA A CA 1
ATOM 743 C C . ALA A 1 90 ? -4.845 1.798 1.669 1.00 50.81 90 ALA A C 1
ATOM 745 O O . ALA A 1 90 ? -3.647 1.866 1.913 1.00 50.81 90 ALA A O 1
ATOM 746 N N . PHE A 1 91 ? -5.576 0.787 2.076 1.00 61.19 91 PHE A N 1
ATOM 747 C CA . PHE A 1 91 ? -5.077 -0.322 2.852 1.00 61.19 91 PHE A CA 1
ATOM 748 C C . PHE A 1 91 ? -5.391 -1.589 2.086 1.00 61.19 91 PHE A C 1
ATOM 750 O O . PHE A 1 91 ? -6.544 -1.804 1.707 1.00 61.19 91 PHE A O 1
ATOM 757 N N . ASP A 1 92 ? -4.396 -2.440 1.883 1.00 56.81 92 ASP A N 1
ATOM 758 C CA . ASP A 1 92 ? -4.670 -3.804 1.449 1.00 56.81 92 ASP A CA 1
ATOM 759 C C . ASP A 1 92 ? -4.853 -4.652 2.715 1.00 56.81 92 ASP A C 1
ATOM 761 O O . ASP A 1 92 ? -3.939 -4.814 3.534 1.00 56.81 92 ASP A O 1
ATOM 765 N N . GLY A 1 93 ? -6.097 -5.083 2.934 1.00 57.69 93 GLY A N 1
ATOM 766 C CA . GLY A 1 93 ? -6.537 -5.698 4.178 1.00 57.69 93 GLY A CA 1
ATOM 767 C C . GLY A 1 93 ? -7.042 -7.126 4.009 1.00 57.69 93 GLY A C 1
ATOM 768 O O . GLY A 1 93 ? -7.614 -7.492 2.981 1.00 57.69 93 GLY A O 1
ATOM 769 N N . VAL A 1 94 ? -6.857 -7.936 5.048 1.00 55.38 94 VAL A N 1
ATOM 770 C CA . VAL A 1 94 ? -7.365 -9.309 5.123 1.00 55.38 94 VAL A CA 1
ATOM 771 C C . VAL A 1 94 ? -8.715 -9.298 5.835 1.00 55.38 9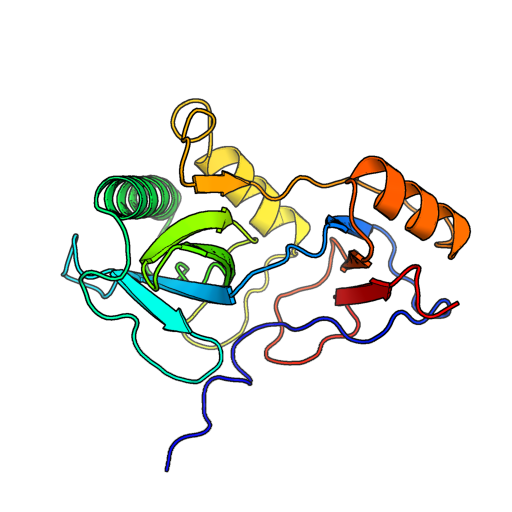4 VAL A C 1
ATOM 773 O O . VAL A 1 94 ? -8.833 -8.786 6.951 1.00 55.38 94 VAL A O 1
ATOM 776 N N . LEU A 1 95 ? -9.728 -9.875 5.185 1.00 56.88 95 LEU A N 1
ATOM 777 C CA . LEU A 1 95 ? -11.031 -10.142 5.789 1.00 56.88 95 LEU A CA 1
ATOM 778 C C . LEU A 1 95 ? -11.083 -11.601 6.248 1.00 56.88 95 LEU A C 1
ATOM 780 O O . LEU A 1 95 ? -10.909 -12.505 5.433 1.00 56.88 95 LEU A O 1
ATOM 784 N N . LEU A 1 96 ? -11.377 -11.822 7.525 1.00 55.50 96 LEU A N 1
ATOM 785 C CA . LEU A 1 96 ? -11.721 -13.132 8.077 1.00 55.50 96 LEU A CA 1
ATOM 786 C C . LEU A 1 96 ? -13.187 -13.077 8.502 1.00 55.50 96 LEU A C 1
ATOM 788 O O . LEU A 1 96 ? -13.567 -12.202 9.274 1.00 55.50 96 LEU A O 1
ATOM 792 N N . ASP A 1 97 ? -14.026 -13.939 7.926 1.00 60.69 97 ASP A N 1
ATOM 793 C CA . ASP A 1 97 ? -15.474 -13.990 8.190 1.00 60.69 97 ASP A CA 1
ATOM 794 C C . ASP A 1 97 ? -16.205 -12.636 8.040 1.00 60.69 97 ASP A C 1
ATOM 796 O O . ASP A 1 97 ? -17.186 -12.346 8.721 1.00 60.69 97 ASP A O 1
ATOM 800 N N . GLY A 1 98 ? -15.731 -11.781 7.123 1.00 56.50 98 GLY A N 1
ATOM 801 C CA . GLY A 1 98 ? -16.302 -10.447 6.883 1.00 56.50 98 GLY A CA 1
ATOM 802 C C . GLY A 1 98 ? -15.834 -9.359 7.857 1.00 56.50 98 GLY A C 1
ATOM 803 O O . GLY A 1 98 ? -16.330 -8.232 7.789 1.00 56.50 98 GLY A O 1
ATOM 804 N N . VAL A 1 99 ? -14.864 -9.672 8.720 1.00 59.56 99 VAL A N 1
ATOM 805 C CA . VAL A 1 99 ? -14.218 -8.743 9.652 1.00 59.56 99 VAL A CA 1
ATOM 806 C C . VAL A 1 99 ? -12.794 -8.449 9.184 1.00 59.56 99 VAL A C 1
ATOM 808 O O . VAL A 1 99 ? -12.026 -9.353 8.866 1.00 59.56 99 VAL A O 1
ATOM 811 N N . LEU A 1 100 ? -12.435 -7.170 9.136 1.00 68.31 100 LEU A N 1
ATOM 812 C CA . LEU A 1 100 ? -11.098 -6.683 8.829 1.00 68.31 100 LEU A CA 1
ATOM 813 C C . LEU A 1 100 ? -10.198 -6.895 10.046 1.00 68.31 100 LEU A C 1
ATOM 815 O O . LEU A 1 100 ? -10.402 -6.269 11.087 1.00 68.31 100 LEU A O 1
ATOM 819 N N . THR A 1 101 ? -9.231 -7.800 9.911 1.00 56.72 101 THR A N 1
ATOM 820 C CA . THR A 1 101 ? -8.364 -8.242 11.017 1.00 56.72 101 THR A CA 1
ATOM 821 C C . THR A 1 101 ? -6.915 -7.807 10.852 1.00 56.72 101 THR A C 1
ATOM 823 O O . THR A 1 101 ? -6.220 -7.620 11.845 1.00 56.72 101 THR A O 1
ATOM 826 N N . LEU A 1 102 ? -6.456 -7.623 9.614 1.00 59.28 102 LEU A N 1
ATOM 827 C CA . LEU A 1 102 ? -5.111 -7.159 9.302 1.00 59.28 102 LEU A CA 1
ATOM 828 C C . LEU A 1 102 ? -5.174 -6.126 8.192 1.00 59.28 102 LEU A C 1
ATOM 830 O O . LEU A 1 102 ? -5.854 -6.328 7.187 1.00 59.28 102 LEU A O 1
ATOM 834 N N . VAL A 1 103 ? -4.421 -5.050 8.357 1.00 64.19 103 VAL A N 1
ATOM 835 C CA . VAL A 1 103 ? -4.347 -3.960 7.397 1.00 64.19 103 VAL A CA 1
ATOM 836 C C . VAL A 1 103 ? -2.892 -3.601 7.132 1.00 64.19 103 VAL A C 1
ATOM 838 O O . VAL A 1 103 ? -2.122 -3.397 8.071 1.00 64.19 103 VAL A O 1
ATOM 841 N N . HIS A 1 104 ? -2.527 -3.489 5.852 1.00 57.84 104 HIS A N 1
ATOM 842 C CA . HIS A 1 104 ? -1.235 -2.945 5.463 1.00 57.84 104 HIS A CA 1
ATOM 843 C C . HIS A 1 104 ? -1.354 -1.498 4.996 1.00 57.84 104 HIS A C 1
ATOM 845 O O . HIS A 1 104 ? -2.046 -1.210 4.018 1.00 57.84 104 HIS A O 1
ATOM 851 N N . ALA A 1 105 ? -0.677 -0.593 5.697 1.00 56.25 105 ALA A N 1
ATOM 852 C CA . ALA A 1 105 ? -0.710 0.836 5.421 1.00 56.25 105 ALA A CA 1
ATOM 853 C C . ALA A 1 105 ? 0.027 1.200 4.129 1.00 56.25 105 ALA A C 1
ATOM 855 O O . ALA A 1 105 ? 1.208 0.874 3.968 1.00 56.25 105 ALA A O 1
ATOM 856 N N . LEU A 1 106 ? -0.671 1.907 3.230 1.00 59.31 106 LEU A N 1
ATOM 857 C CA . LEU A 1 106 ? -0.076 2.593 2.084 1.00 59.31 106 LEU A CA 1
ATOM 858 C C . LEU A 1 106 ? 0.134 4.082 2.392 1.00 59.31 106 LEU A C 1
ATOM 860 O O . LEU A 1 106 ? -0.493 4.621 3.306 1.00 59.31 106 LEU A O 1
ATOM 864 N N . PRO A 1 107 ? 1.005 4.766 1.627 1.00 58.44 107 PRO A N 1
ATOM 865 C CA . PRO A 1 107 ? 1.297 6.177 1.852 1.00 58.44 107 PRO A CA 1
ATOM 866 C C . PRO A 1 107 ? 0.056 7.063 1.791 1.00 58.44 107 PRO A C 1
ATOM 868 O O . PRO A 1 107 ? -0.833 6.838 0.970 1.00 58.44 107 PRO A O 1
ATOM 871 N N . LEU A 1 108 ? 0.043 8.065 2.671 1.00 61.78 108 LEU A N 1
ATOM 872 C CA . LEU A 1 108 ? -1.092 8.934 2.986 1.00 61.78 108 LEU A CA 1
ATOM 87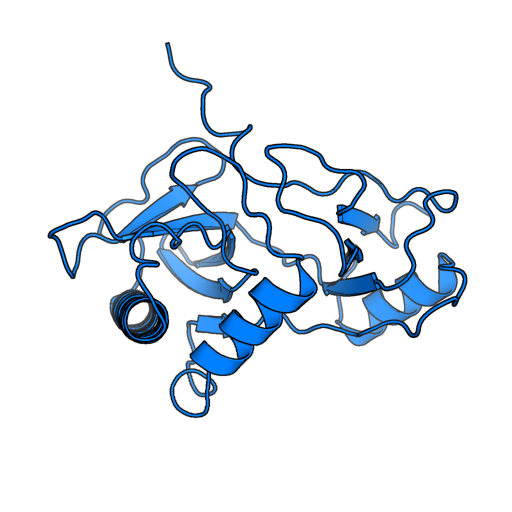3 C C . LEU A 1 108 ? -1.632 9.664 1.753 1.00 61.78 108 LEU A C 1
ATOM 875 O O . LEU A 1 108 ? -0.915 9.858 0.769 1.00 61.78 108 LEU A O 1
ATOM 879 N N . VAL A 1 109 ? -2.914 10.027 1.786 1.00 59.72 109 VAL A N 1
ATOM 880 C CA . VAL A 1 109 ? -3.620 10.612 0.641 1.00 59.72 109 VAL A CA 1
ATOM 881 C C . VAL A 1 109 ? -4.579 11.705 1.120 1.00 59.72 109 VAL A C 1
ATOM 883 O O . VAL A 1 109 ? -5.349 11.450 2.048 1.00 59.72 109 VAL A O 1
ATOM 886 N N . PRO A 1 110 ? -4.614 12.882 0.469 1.00 54.72 110 PRO A N 1
ATOM 887 C CA . PRO A 1 110 ? -5.646 13.883 0.684 1.00 54.72 110 PRO A CA 1
ATOM 888 C C . PRO A 1 110 ? -7.013 13.377 0.251 1.00 54.72 110 PRO A C 1
ATOM 890 O O . PRO A 1 110 ? -7.199 13.023 -0.916 1.00 54.72 110 PRO A O 1
ATOM 893 N N . LEU A 1 111 ? -7.992 13.421 1.152 1.00 53.78 111 LEU A N 1
ATOM 894 C CA . LEU A 1 111 ? -9.390 13.182 0.787 1.00 53.78 111 LEU A CA 1
ATOM 895 C C . LEU A 1 111 ? -10.128 14.455 0.347 1.00 53.78 111 LEU A C 1
ATOM 897 O O . LEU A 1 111 ? -11.131 14.354 -0.359 1.00 53.78 111 LEU A O 1
ATOM 901 N N . LEU A 1 112 ? -9.632 15.640 0.716 1.00 49.09 112 LEU A N 1
ATOM 902 C CA . LEU A 1 112 ? -10.235 16.933 0.381 1.00 49.09 112 LEU A CA 1
ATOM 903 C C . LEU A 1 112 ? -9.394 17.650 -0.696 1.00 49.09 112 LEU A C 1
ATOM 905 O O . LEU A 1 112 ? -8.185 17.800 -0.560 1.00 49.09 112 LEU A O 1
ATOM 909 N N . ASP A 1 113 ? -10.038 18.021 -1.805 1.00 48.75 113 ASP A N 1
ATOM 910 C CA . ASP A 1 113 ? -9.546 18.886 -2.897 1.00 48.75 113 ASP A CA 1
ATOM 911 C C . ASP A 1 113 ? -8.268 18.501 -3.671 1.00 48.75 113 ASP A C 1
ATOM 913 O O . ASP A 1 113 ? -7.720 19.281 -4.448 1.00 48.75 113 ASP A O 1
ATOM 917 N N . GLY A 1 114 ? -7.905 17.219 -3.648 1.00 46.81 114 GLY A N 1
ATOM 918 C CA . GLY A 1 114 ? -7.506 16.535 -4.883 1.00 46.81 114 GLY A CA 1
ATOM 919 C C . GLY A 1 114 ? -6.108 16.791 -5.451 1.00 46.81 114 GLY A C 1
ATOM 920 O O . GLY A 1 114 ? -5.842 16.293 -6.544 1.00 46.81 114 GLY A O 1
ATOM 921 N N . GLN A 1 115 ? -5.192 17.461 -4.749 1.00 51.28 115 GLN A N 1
ATOM 922 C CA . GLN A 1 115 ? -3.770 17.413 -5.106 1.00 51.28 115 GLN A CA 1
ATOM 923 C C . GLN A 1 115 ? -2.883 17.318 -3.871 1.00 51.28 115 GLN A C 1
ATOM 925 O O . GLN A 1 115 ? -2.578 18.316 -3.226 1.00 51.28 115 GLN A O 1
ATOM 930 N N . ASP A 1 116 ? -2.402 16.106 -3.594 1.00 60.19 116 ASP A N 1
ATOM 931 C CA . ASP A 1 116 ? -1.193 15.967 -2.794 1.00 60.19 116 ASP A CA 1
ATOM 932 C C . ASP A 1 116 ? -0.020 16.393 -3.668 1.00 60.19 116 ASP A C 1
ATOM 934 O O . ASP A 1 116 ? 0.257 15.776 -4.704 1.00 60.19 116 ASP A O 1
ATOM 938 N N . SER A 1 117 ? 0.676 17.452 -3.277 1.00 64.38 117 SER A N 1
ATOM 939 C CA . SER A 1 117 ? 1.932 17.813 -3.929 1.00 64.38 117 SER A CA 1
ATOM 940 C C . SER A 1 117 ? 3.076 16.881 -3.535 1.00 64.38 117 SER A C 1
ATOM 942 O O . SER A 1 117 ? 4.113 16.892 -4.203 1.00 64.38 117 SER A O 1
ATOM 944 N N . SER A 1 118 ? 2.904 16.099 -2.466 1.00 75.31 118 SER A N 1
ATOM 945 C CA . SER A 1 118 ? 3.962 15.294 -1.877 1.00 75.31 118 SER A CA 1
ATOM 946 C C . SER A 1 118 ? 4.236 14.057 -2.734 1.00 75.31 118 SER A C 1
ATOM 948 O O . SER A 1 118 ? 3.325 13.270 -3.033 1.00 75.31 118 SER A O 1
ATOM 950 N N . PRO A 1 119 ? 5.499 13.843 -3.131 1.00 81.19 119 PRO A N 1
ATOM 951 C CA . PRO A 1 119 ? 5.912 12.603 -3.763 1.00 81.19 119 PRO A CA 1
ATOM 952 C C . PRO A 1 119 ? 5.580 11.385 -2.899 1.00 81.19 119 PRO A C 1
ATOM 954 O O . PRO A 1 119 ? 5.538 11.459 -1.668 1.00 81.19 119 PRO A O 1
ATOM 957 N N . HIS A 1 120 ? 5.374 10.236 -3.537 1.00 80.25 120 HIS A N 1
ATOM 958 C CA . HIS A 1 120 ? 5.192 8.954 -2.858 1.00 80.25 120 HIS A CA 1
ATOM 959 C C . HIS A 1 120 ? 6.299 8.673 -1.830 1.00 80.25 120 HIS A C 1
ATOM 961 O O . HIS A 1 120 ? 6.021 8.155 -0.748 1.00 80.25 120 HIS A O 1
ATOM 967 N N . SER A 1 121 ? 7.530 9.083 -2.142 1.00 82.62 121 SER A N 1
ATOM 968 C CA . SER A 1 121 ? 8.694 8.932 -1.279 1.00 82.62 121 SER A CA 1
ATOM 969 C C . SER A 1 121 ? 8.543 9.628 0.070 1.00 82.62 121 SER A C 1
ATOM 971 O O . SER A 1 121 ? 8.811 9.019 1.106 1.00 82.62 121 SER A O 1
ATOM 973 N N . VAL A 1 122 ? 8.049 10.866 0.055 1.00 81.69 122 VAL A N 1
ATOM 974 C CA . VAL A 1 122 ? 7.790 11.669 1.255 1.00 81.69 122 VAL A CA 1
ATOM 975 C C . VAL A 1 122 ? 6.657 11.053 2.067 1.00 81.69 122 VAL A C 1
ATOM 977 O O . VAL A 1 122 ? 6.843 10.745 3.238 1.00 81.69 122 VAL A O 1
ATOM 980 N N . ARG A 1 123 ? 5.519 10.760 1.430 1.00 78.62 123 ARG A N 1
ATOM 981 C CA . ARG A 1 123 ? 4.327 10.216 2.111 1.00 78.62 123 ARG A CA 1
ATOM 982 C C . ARG A 1 123 ? 4.603 8.880 2.794 1.00 78.62 123 ARG A C 1
ATOM 984 O O . ARG A 1 123 ? 4.004 8.546 3.812 1.00 78.62 123 ARG A O 1
ATOM 991 N N . ARG A 1 124 ? 5.501 8.081 2.220 1.00 81.31 124 ARG A N 1
ATOM 992 C CA . ARG A 1 124 ? 5.930 6.821 2.823 1.00 81.31 124 ARG A CA 1
ATOM 993 C C . ARG A 1 124 ? 6.906 7.021 3.969 1.00 81.31 124 ARG A C 1
ATOM 995 O O . ARG A 1 124 ? 6.805 6.266 4.926 1.00 81.31 124 ARG A O 1
ATOM 1002 N N . LEU A 1 125 ? 7.834 7.972 3.865 1.00 81.44 125 LEU A N 1
ATOM 1003 C CA . LEU A 1 125 ? 8.725 8.300 4.976 1.00 81.44 125 LEU A CA 1
ATOM 1004 C C . LEU A 1 125 ? 7.901 8.750 6.186 1.00 81.44 125 LEU A C 1
ATOM 1006 O O . LEU A 1 125 ? 8.070 8.203 7.266 1.00 81.44 125 LEU A O 1
ATOM 1010 N N . GLU A 1 126 ? 6.937 9.644 5.974 1.00 77.88 126 GLU A N 1
ATOM 1011 C CA . GLU A 1 126 ? 6.028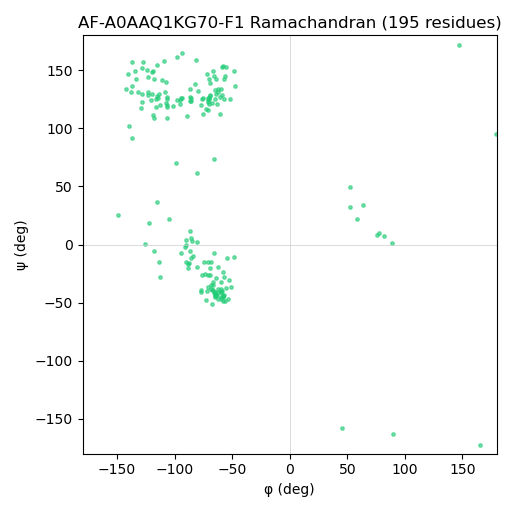 10.112 7.026 1.00 77.88 126 GLU A CA 1
ATOM 1012 C C . GLU A 1 126 ? 5.222 8.967 7.652 1.00 77.88 126 GLU A C 1
ATOM 1014 O O . GLU A 1 126 ? 5.057 8.910 8.868 1.00 77.88 126 GLU A O 1
ATOM 1019 N N . LEU A 1 127 ? 4.740 8.026 6.834 1.00 78.88 127 LEU A N 1
ATOM 1020 C CA . LEU A 1 127 ? 4.047 6.838 7.327 1.00 78.88 127 LEU A CA 1
ATOM 1021 C C . LEU A 1 127 ? 4.982 5.924 8.139 1.00 78.88 127 LEU A C 1
ATOM 1023 O O . LEU A 1 127 ? 4.579 5.398 9.171 1.00 78.88 127 LEU A O 1
ATOM 1027 N N . GLU A 1 128 ? 6.221 5.726 7.689 1.00 82.50 128 GLU A N 1
ATOM 1028 C CA . GLU A 1 128 ? 7.226 4.922 8.397 1.00 82.50 128 GLU A CA 1
ATOM 1029 C C . GLU A 1 128 ? 7.616 5.549 9.740 1.00 82.50 128 GLU A C 1
ATOM 1031 O O . GLU A 1 128 ? 7.691 4.842 10.746 1.00 82.50 128 GLU A O 1
ATOM 1036 N N . GLU A 1 129 ? 7.795 6.869 9.771 1.00 82.62 129 GLU A N 1
ATOM 1037 C CA . GLU A 1 129 ? 8.043 7.638 10.992 1.00 82.62 129 GLU A CA 1
ATOM 1038 C C . GLU A 1 129 ? 6.856 7.556 11.955 1.00 82.62 129 GLU A C 1
ATOM 1040 O O . GLU A 1 129 ? 7.051 7.320 13.147 1.00 82.62 129 GLU A O 1
ATOM 1045 N N . ALA A 1 130 ? 5.625 7.672 11.444 1.00 78.44 130 ALA A N 1
ATOM 1046 C CA . ALA A 1 130 ? 4.416 7.576 12.256 1.00 78.44 130 ALA A CA 1
ATOM 1047 C C . ALA A 1 130 ? 4.201 6.177 12.847 1.00 78.44 130 ALA A C 1
ATOM 1049 O O . ALA A 1 130 ? 3.680 6.050 13.953 1.00 78.44 130 ALA A O 1
ATOM 1050 N N . PHE A 1 131 ? 4.623 5.121 12.144 1.00 80.06 131 PHE A N 1
ATOM 1051 C CA . PHE A 1 131 ? 4.583 3.770 12.699 1.00 80.06 131 PHE A CA 1
ATOM 1052 C C . PHE A 1 131 ? 5.549 3.605 13.880 1.00 80.06 131 PHE A C 1
ATOM 1054 O O . PHE A 1 131 ? 5.198 2.911 14.838 1.00 80.06 131 PHE A O 1
ATOM 1061 N N . GLY A 1 132 ? 6.713 4.270 13.846 1.00 75.00 132 GLY A N 1
ATOM 1062 C CA . GLY A 1 132 ? 7.656 4.375 14.967 1.00 75.00 132 GLY A CA 1
ATOM 1063 C C . GLY A 1 132 ? 7.922 3.052 15.700 1.00 75.00 132 GLY A C 1
ATOM 1064 O O . GLY A 1 132 ? 7.704 1.972 15.165 1.00 75.00 132 GLY A O 1
ATOM 1065 N N . GLU A 1 133 ? 8.373 3.093 16.954 1.00 65.81 133 GLU A N 1
ATOM 1066 C CA . GLU A 1 133 ? 8.516 1.859 17.753 1.00 65.81 133 GLU A CA 1
ATOM 1067 C C . GLU A 1 133 ? 7.167 1.327 18.280 1.00 65.81 133 GLU A C 1
ATOM 1069 O O . GLU A 1 133 ? 7.021 0.127 18.522 1.00 65.81 133 GLU A O 1
ATOM 1074 N N . GLY A 1 134 ? 6.175 2.210 18.451 1.00 68.44 134 GLY A N 1
ATOM 1075 C CA . GLY A 1 134 ? 4.888 1.897 19.082 1.00 68.44 134 GLY A CA 1
ATOM 1076 C C . GLY A 1 134 ? 3.961 1.034 18.221 1.00 68.44 134 GLY A C 1
ATOM 1077 O O . GLY A 1 134 ? 3.453 0.021 18.702 1.00 68.44 134 GLY A O 1
ATOM 1078 N N . LEU A 1 135 ? 3.770 1.383 16.943 1.00 77.62 135 LEU A N 1
ATOM 1079 C CA . LEU A 1 135 ? 2.896 0.629 16.032 1.00 77.62 135 LEU A CA 1
ATOM 1080 C C . LEU A 1 135 ? 3.637 -0.502 15.305 1.00 77.62 135 LEU A C 1
ATOM 1082 O O . LEU A 1 135 ? 2.990 -1.425 14.822 1.00 77.62 135 LEU A O 1
ATOM 1086 N N . GLN A 1 136 ? 4.976 -0.505 15.276 1.00 74.88 136 GLN A N 1
ATOM 1087 C CA . GLN A 1 136 ? 5.772 -1.590 14.673 1.00 74.88 136 GLN A CA 1
ATOM 1088 C C . GLN A 1 136 ? 5.483 -2.976 15.261 1.00 74.88 136 GLN A C 1
ATOM 1090 O O . GLN A 1 136 ? 5.649 -3.985 14.577 1.00 74.88 136 GLN A O 1
ATOM 1095 N N . ARG A 1 137 ? 5.062 -3.039 16.528 1.00 75.88 137 ARG A N 1
ATOM 1096 C CA . ARG A 1 137 ? 4.723 -4.298 17.209 1.00 75.88 137 ARG A CA 1
ATOM 1097 C C . ARG A 1 137 ? 3.259 -4.695 17.050 1.00 75.88 137 ARG A C 1
ATOM 1099 O O . ARG A 1 137 ? 2.838 -5.686 17.643 1.00 75.88 137 ARG A O 1
ATOM 1106 N N . SER A 1 138 ? 2.482 -3.934 16.281 1.00 79.38 138 SER A N 1
ATOM 1107 C CA . SER A 1 138 ? 1.076 -4.237 16.082 1.00 79.38 138 SER A CA 1
ATOM 1108 C C . SER A 1 138 ? 0.890 -5.579 15.346 1.00 79.38 138 SER A C 1
ATOM 1110 O O . SER A 1 138 ? 1.457 -5.793 14.269 1.00 79.38 138 SER A O 1
ATOM 1112 N N . PRO A 1 139 ? 0.046 -6.486 15.876 1.00 77.44 139 PRO A N 1
ATOM 1113 C CA . PRO A 1 139 ? -0.310 -7.713 15.173 1.00 77.44 139 PRO A CA 1
ATOM 1114 C C . PRO A 1 139 ? -1.267 -7.470 13.995 1.00 77.44 139 PRO A C 1
ATOM 1116 O O . PRO A 1 139 ? -1.257 -8.268 13.053 1.00 77.44 139 PRO A O 1
ATOM 1119 N N . THR A 1 140 ? -2.053 -6.387 14.035 1.00 81.81 140 THR A N 1
ATOM 1120 C CA . THR A 1 140 ? -3.230 -6.126 13.181 1.00 81.81 140 THR A CA 1
ATOM 1121 C C . THR A 1 140 ? -3.056 -4.948 12.212 1.00 81.81 140 THR A C 1
ATOM 1123 O O . THR A 1 140 ? -3.801 -4.835 11.243 1.00 81.81 140 THR A O 1
ATOM 1126 N N . LEU A 1 141 ? -2.049 -4.099 12.405 1.00 81.06 141 LEU A N 1
ATOM 1127 C CA . LEU A 1 141 ? -1.710 -2.971 11.538 1.00 81.06 141 LEU A CA 1
ATOM 1128 C C . LEU A 1 141 ? -0.222 -3.049 11.196 1.00 81.06 141 LEU A C 1
ATOM 1130 O O . LEU A 1 141 ? 0.630 -2.973 12.074 1.00 81.06 141 LEU A O 1
ATOM 1134 N N . ARG A 1 142 ? 0.105 -3.217 9.916 1.00 82.19 142 ARG A N 1
ATOM 1135 C CA . ARG A 1 142 ? 1.486 -3.405 9.453 1.00 82.19 142 ARG A CA 1
ATOM 1136 C C . ARG A 1 142 ? 1.827 -2.420 8.346 1.00 82.19 142 ARG A C 1
ATOM 1138 O O . ARG A 1 142 ? 0.953 -1.934 7.635 1.00 82.19 142 ARG A O 1
ATOM 1145 N N . LEU A 1 143 ? 3.113 -2.152 8.160 1.00 80.81 143 LEU A N 1
ATOM 1146 C CA . LEU A 1 143 ? 3.593 -1.489 6.950 1.00 80.81 143 LEU A CA 1
ATOM 1147 C C . LEU A 1 143 ? 3.742 -2.525 5.838 1.00 80.81 143 LEU A C 1
ATOM 1149 O O . LEU A 1 143 ? 4.265 -3.614 6.078 1.00 80.81 143 LEU A O 1
ATOM 1153 N N . VAL A 1 144 ? 3.338 -2.177 4.613 1.00 82.00 144 VAL A N 1
ATOM 1154 C CA . VAL A 1 144 ? 3.680 -2.996 3.440 1.00 82.00 144 VAL A CA 1
ATOM 1155 C C . VAL A 1 144 ? 5.210 -3.043 3.322 1.00 82.00 144 VAL A C 1
ATOM 1157 O O . VAL A 1 144 ? 5.831 -1.970 3.322 1.00 82.00 144 VAL A O 1
ATOM 1160 N N . PRO A 1 145 ? 5.848 -4.224 3.241 1.00 84.62 145 PRO A N 1
ATOM 1161 C CA . PRO A 1 145 ? 7.287 -4.299 3.027 1.00 84.62 145 PRO A CA 1
ATOM 1162 C C . PRO A 1 145 ? 7.631 -3.749 1.637 1.00 84.62 145 PRO A C 1
ATOM 1164 O O . PRO A 1 145 ? 6.868 -3.914 0.690 1.00 84.62 145 PRO A O 1
ATOM 1167 N N . LYS A 1 146 ? 8.780 -3.081 1.509 1.00 86.19 146 LYS A N 1
ATOM 1168 C CA . LYS A 1 146 ? 9.214 -2.480 0.243 1.00 86.19 146 LYS A CA 1
ATOM 1169 C C . LYS A 1 146 ? 10.680 -2.775 -0.040 1.00 86.19 146 LYS A C 1
ATOM 1171 O O . LYS A 1 146 ? 11.493 -2.826 0.882 1.00 86.19 146 LYS A O 1
ATOM 1176 N N . VAL A 1 147 ? 11.023 -2.874 -1.318 1.00 87.69 147 VAL A N 1
ATOM 1177 C CA . VAL A 1 147 ? 12.406 -2.878 -1.808 1.00 87.69 147 VAL A CA 1
ATOM 1178 C C . VAL A 1 147 ? 12.619 -1.620 -2.636 1.00 87.69 147 VAL A C 1
ATOM 1180 O O . VAL A 1 147 ? 11.863 -1.337 -3.565 1.00 87.69 147 VAL A O 1
ATOM 1183 N N . ARG A 1 148 ? 13.652 -0.842 -2.303 1.00 85.19 148 ARG A N 1
ATOM 1184 C CA . ARG A 1 148 ? 14.041 0.329 -3.093 1.00 85.19 148 ARG A CA 1
ATOM 1185 C C . ARG A 1 148 ? 14.966 -0.108 -4.222 1.00 85.19 148 ARG A C 1
ATOM 1187 O O . ARG A 1 148 ? 16.012 -0.695 -3.962 1.00 85.19 148 ARG A O 1
ATOM 1194 N N . LEU A 1 149 ? 14.617 0.241 -5.455 1.00 81.94 149 LEU A N 1
ATOM 1195 C CA . LEU A 1 149 ? 15.523 0.119 -6.588 1.00 81.94 149 LEU A CA 1
ATOM 1196 C C . LEU A 1 149 ? 16.392 1.375 -6.696 1.00 81.94 149 LEU A C 1
ATOM 1198 O O . LEU A 1 149 ? 15.898 2.501 -6.588 1.00 81.94 149 LEU A O 1
ATOM 1202 N N . ASN A 1 150 ? 17.697 1.173 -6.889 1.00 68.88 150 ASN A N 1
ATOM 1203 C CA . ASN A 1 150 ? 18.655 2.262 -7.053 1.00 68.88 150 ASN A CA 1
ATOM 1204 C C . ASN A 1 150 ? 18.410 3.034 -8.354 1.00 68.88 150 ASN A C 1
ATOM 1206 O O . ASN A 1 150 ? 17.986 2.481 -9.371 1.00 68.88 150 ASN A O 1
ATOM 1210 N N . THR A 1 151 ? 18.729 4.324 -8.307 1.00 60.09 151 THR A N 1
ATOM 1211 C CA . THR A 1 151 ? 18.545 5.274 -9.402 1.00 60.09 151 THR A CA 1
ATOM 1212 C C . THR A 1 151 ? 19.265 4.840 -10.676 1.00 60.09 151 THR A C 1
ATOM 1214 O O . THR A 1 151 ? 20.472 4.604 -10.652 1.00 60.09 151 THR A O 1
ATOM 1217 N N . GLY A 1 152 ? 18.528 4.755 -11.788 1.00 59.84 152 GLY A N 1
ATOM 1218 C CA . GLY A 1 152 ? 19.074 4.445 -13.117 1.00 59.84 152 GLY A CA 1
ATOM 1219 C C . GLY A 1 152 ? 19.159 2.958 -13.486 1.00 59.84 152 GLY A C 1
ATOM 1220 O O . GLY A 1 152 ? 19.597 2.639 -14.591 1.00 59.84 152 GLY A O 1
ATOM 1221 N N . ALA A 1 153 ? 18.727 2.039 -12.615 1.00 66.69 153 ALA A N 1
ATOM 1222 C CA . ALA A 1 153 ? 18.609 0.629 -12.981 1.00 66.69 153 ALA A CA 1
ATOM 1223 C C . ALA A 1 153 ? 17.469 0.428 -13.994 1.00 66.69 153 ALA A C 1
ATOM 1225 O O . ALA A 1 153 ? 16.334 0.848 -13.766 1.00 66.69 153 ALA A O 1
ATOM 1226 N N . ARG A 1 154 ? 17.758 -0.244 -15.115 1.00 76.06 154 ARG A N 1
ATOM 1227 C CA . ARG A 1 154 ? 16.711 -0.675 -16.047 1.00 76.06 154 ARG A CA 1
ATOM 1228 C C . ARG A 1 154 ? 15.871 -1.749 -15.365 1.00 76.06 154 ARG A C 1
ATOM 1230 O O . ARG A 1 154 ? 16.403 -2.787 -14.981 1.00 76.06 154 ARG A O 1
ATOM 1237 N N . ILE A 1 155 ? 14.571 -1.510 -15.251 1.00 83.81 155 ILE A N 1
ATOM 1238 C CA . ILE A 1 155 ? 13.647 -2.492 -14.689 1.00 83.81 155 ILE A CA 1
ATOM 1239 C C . ILE A 1 155 ? 13.384 -3.561 -15.739 1.00 83.81 155 ILE A C 1
ATOM 1241 O O . ILE A 1 155 ? 12.931 -3.27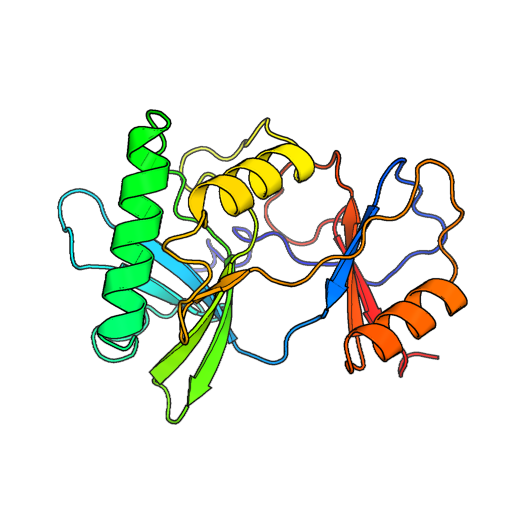2 -16.847 1.00 83.81 155 ILE A O 1
ATOM 1245 N N . THR A 1 156 ? 13.717 -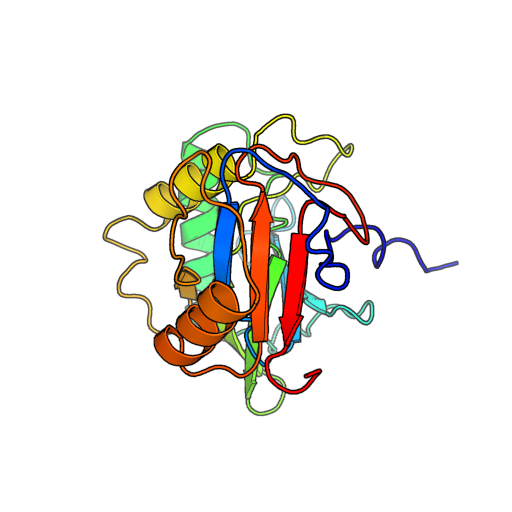4.798 -15.395 1.00 85.88 156 THR A N 1
ATOM 1246 C CA . THR A 1 156 ? 13.515 -5.974 -16.237 1.00 85.88 156 THR A CA 1
ATOM 1247 C C . THR A 1 156 ? 12.523 -6.915 -15.573 1.00 85.88 156 THR A C 1
ATOM 1249 O O . THR A 1 156 ? 12.434 -6.956 -14.346 1.00 85.88 156 THR A O 1
ATOM 1252 N N . SER A 1 157 ? 11.831 -7.733 -16.368 1.00 87.00 157 SER A N 1
ATOM 1253 C CA . SER A 1 157 ? 10.954 -8.779 -15.829 1.00 87.00 157 SER A CA 1
ATOM 1254 C C . SER A 1 157 ? 11.707 -9.702 -14.869 1.00 87.00 157 SER A C 1
ATOM 1256 O O . SER A 1 157 ? 11.189 -10.020 -13.816 1.00 87.00 157 SER A O 1
ATOM 1258 N N . SER A 1 158 ? 12.979 -10.025 -15.144 1.00 88.31 158 SER A N 1
ATOM 1259 C CA . SER A 1 158 ? 13.797 -10.864 -14.255 1.00 88.31 158 SER A CA 1
ATOM 1260 C C . SER A 1 158 ? 13.976 -10.288 -12.843 1.00 88.31 158 SER A C 1
ATOM 1262 O O . SER A 1 158 ? 13.977 -11.047 -11.878 1.00 88.31 158 SER A O 1
ATOM 1264 N N . LEU A 1 159 ? 14.129 -8.963 -12.722 1.00 89.31 159 LEU A N 1
ATOM 1265 C CA . LEU A 1 159 ? 14.228 -8.267 -11.435 1.00 89.31 159 LEU A CA 1
ATOM 1266 C C . LEU A 1 159 ? 12.888 -8.310 -10.690 1.00 89.31 159 LEU A C 1
ATOM 1268 O O . LEU A 1 159 ? 12.857 -8.475 -9.474 1.00 89.31 159 LEU A O 1
ATOM 1272 N N . LEU A 1 160 ? 11.781 -8.177 -11.422 1.00 91.19 160 LEU A N 1
ATOM 1273 C CA . LEU A 1 160 ? 10.438 -8.235 -10.851 1.00 91.19 160 LEU A CA 1
ATOM 1274 C C . LEU A 1 160 ? 10.062 -9.666 -10.433 1.00 91.19 160 LEU A C 1
ATOM 1276 O O . LEU A 1 160 ? 9.557 -9.836 -9.330 1.00 91.19 160 LEU A O 1
ATOM 1280 N N . SER A 1 161 ? 10.420 -10.692 -11.214 1.00 91.88 161 SER A N 1
ATOM 1281 C CA . SER A 1 161 ? 10.315 -12.104 -10.814 1.00 91.88 161 SER A CA 1
ATOM 1282 C C . SER A 1 161 ? 11.125 -12.402 -9.552 1.00 91.88 161 SER A C 1
ATOM 1284 O O . SER A 1 161 ? 10.695 -13.161 -8.686 1.00 91.88 161 SER A O 1
ATOM 1286 N N . GLU A 1 162 ? 12.322 -11.821 -9.417 1.00 92.06 162 GLU A N 1
ATOM 1287 C CA . GLU A 1 162 ? 13.107 -11.955 -8.190 1.00 92.06 162 GLU A CA 1
ATOM 1288 C C . GLU A 1 162 ? 12.398 -11.312 -6.997 1.00 92.06 162 GLU A C 1
ATOM 1290 O O . GLU A 1 162 ? 12.309 -11.946 -5.948 1.00 92.06 162 GLU A O 1
ATOM 1295 N N . ALA A 1 163 ? 11.819 -10.122 -7.170 1.00 91.50 163 ALA A N 1
ATOM 1296 C CA . ALA A 1 163 ? 11.028 -9.483 -6.126 1.00 91.50 163 ALA A CA 1
ATOM 1297 C C . ALA A 1 163 ? 9.781 -10.301 -5.744 1.00 91.50 163 ALA A C 1
ATOM 1299 O O . ALA A 1 163 ? 9.508 -10.443 -4.552 1.00 91.50 163 ALA A O 1
ATOM 1300 N N . CYS A 1 164 ? 9.074 -10.900 -6.712 1.00 91.62 164 CYS A N 1
ATOM 1301 C CA . CYS A 1 164 ? 7.981 -11.847 -6.455 1.00 91.62 164 CYS A CA 1
ATOM 1302 C C . CYS A 1 164 ? 8.446 -12.991 -5.538 1.00 91.62 164 CYS A C 1
ATOM 1304 O O . CYS A 1 164 ? 7.813 -13.266 -4.520 1.00 91.62 164 CYS A O 1
ATOM 1306 N N . ARG A 1 165 ? 9.613 -13.588 -5.825 1.00 92.94 165 ARG A N 1
ATOM 1307 C CA . ARG A 1 165 ? 10.218 -14.629 -4.972 1.00 92.94 165 ARG A CA 1
ATOM 1308 C C . ARG A 1 165 ? 10.621 -14.114 -3.590 1.00 92.94 165 ARG A C 1
ATOM 1310 O O . ARG A 1 165 ? 10.424 -14.819 -2.610 1.00 92.94 165 ARG A O 1
ATOM 1317 N N . THR A 1 166 ? 11.189 -12.910 -3.490 1.00 92.56 166 THR A N 1
ATOM 1318 C CA . THR A 1 166 ? 11.579 -12.308 -2.202 1.00 92.56 166 THR A CA 1
ATOM 1319 C C . THR A 1 166 ? 10.379 -12.080 -1.289 1.00 92.56 166 THR A C 1
ATOM 1321 O O . THR A 1 166 ? 10.490 -12.267 -0.080 1.00 92.56 166 THR A O 1
ATOM 1324 N N . PHE A 1 167 ? 9.247 -11.670 -1.856 1.00 90.31 167 PHE A N 1
ATOM 1325 C CA . PHE A 1 167 ? 8.029 -11.404 -1.099 1.00 90.31 167 PHE A CA 1
ATOM 1326 C C . PHE A 1 167 ? 7.088 -12.609 -0.968 1.00 90.31 167 PHE A C 1
ATOM 1328 O O . PHE A 1 167 ? 6.057 -12.470 -0.315 1.00 90.31 167 PHE A O 1
ATOM 1335 N N . ASP A 1 168 ? 7.427 -13.755 -1.567 1.00 91.69 168 ASP A N 1
ATOM 1336 C CA . ASP A 1 168 ? 6.577 -14.953 -1.613 1.00 91.69 168 ASP A CA 1
ATOM 1337 C C . ASP A 1 168 ? 5.159 -14.652 -2.143 1.00 91.69 168 ASP A C 1
ATOM 1339 O O . ASP A 1 168 ? 4.138 -14.974 -1.538 1.00 91.69 168 ASP A O 1
ATOM 1343 N N . THR A 1 169 ? 5.095 -13.954 -3.280 1.00 88.81 169 THR A N 1
ATOM 1344 C CA . THR A 1 169 ? 3.847 -13.577 -3.961 1.00 88.81 169 THR A CA 1
ATOM 1345 C C . THR A 1 169 ? 3.975 -13.787 -5.465 1.00 88.81 169 THR A C 1
ATOM 1347 O O . THR A 1 169 ? 5.077 -13.785 -6.011 1.00 88.81 169 THR A O 1
ATOM 1350 N N . SER A 1 170 ? 2.849 -13.946 -6.157 1.00 90.31 170 SER A N 1
ATOM 1351 C CA . SER A 1 170 ? 2.827 -14.057 -7.617 1.00 90.31 170 SER A CA 1
ATOM 1352 C C . SER A 1 170 ? 2.920 -12.711 -8.331 1.00 90.31 170 SER A C 1
ATOM 1354 O O . SER A 1 170 ? 3.262 -12.671 -9.509 1.00 90.31 170 SER A O 1
ATOM 1356 N N . ALA A 1 171 ? 2.616 -11.611 -7.640 1.00 91.50 171 ALA A N 1
ATOM 1357 C CA . ALA A 1 171 ? 2.554 -10.293 -8.249 1.00 91.50 171 ALA A CA 1
ATOM 1358 C C . ALA A 1 171 ? 3.130 -9.205 -7.342 1.00 91.50 171 ALA A C 1
ATOM 1360 O O . ALA A 1 171 ? 3.004 -9.236 -6.116 1.00 91.50 171 ALA A O 1
ATOM 1361 N N . VAL A 1 172 ? 3.743 -8.205 -7.967 1.00 92.06 172 VAL A N 1
ATOM 1362 C CA . VAL A 1 172 ? 4.320 -7.040 -7.297 1.00 92.06 172 VAL A CA 1
ATOM 1363 C C . VAL A 1 172 ? 3.823 -5.752 -7.932 1.00 92.06 172 VAL A C 1
ATOM 1365 O O . VAL A 1 172 ? 3.515 -5.688 -9.125 1.00 92.06 172 VAL A O 1
ATOM 1368 N N . ILE A 1 173 ? 3.772 -4.701 -7.120 1.00 89.75 173 ILE A N 1
ATOM 1369 C CA . ILE A 1 173 ? 3.456 -3.348 -7.549 1.00 89.75 173 ILE A CA 1
ATOM 1370 C C . ILE A 1 173 ? 4.733 -2.519 -7.534 1.00 89.75 173 ILE A C 1
ATOM 1372 O O . ILE A 1 173 ? 5.349 -2.287 -6.494 1.00 89.75 173 ILE A O 1
ATOM 1376 N N . LEU A 1 174 ? 5.101 -2.037 -8.709 1.00 90.38 174 LEU A N 1
ATOM 1377 C CA . LEU A 1 174 ? 6.155 -1.070 -8.918 1.00 90.38 174 LEU A CA 1
ATOM 1378 C C . LEU A 1 174 ? 5.582 0.344 -8.776 1.00 90.38 174 LEU A C 1
ATOM 1380 O O . LEU A 1 174 ? 4.641 0.703 -9.480 1.00 90.38 174 LEU A O 1
ATOM 1384 N N . LYS A 1 175 ? 6.146 1.153 -7.883 1.00 88.56 175 LYS A N 1
ATOM 1385 C CA . LYS A 1 175 ? 5.701 2.521 -7.599 1.00 88.56 175 LYS A CA 1
ATOM 1386 C C . LYS A 1 175 ? 6.827 3.505 -7.866 1.00 88.56 175 LYS A C 1
ATOM 1388 O O . LYS A 1 175 ? 7.903 3.378 -7.283 1.00 88.56 175 LYS A O 1
ATOM 1393 N N . ASP A 1 176 ? 6.577 4.492 -8.717 1.00 88.69 176 ASP A N 1
ATOM 1394 C CA . ASP A 1 176 ? 7.464 5.642 -8.880 1.00 88.69 176 ASP A CA 1
ATOM 1395 C C . ASP A 1 176 ? 7.524 6.426 -7.559 1.00 88.69 176 ASP A C 1
ATOM 1397 O O . ASP A 1 176 ? 6.504 6.873 -7.023 1.00 88.69 176 ASP A O 1
ATOM 1401 N N . ALA A 1 177 ? 8.731 6.551 -7.009 1.00 84.94 177 ALA A N 1
ATOM 1402 C CA . ALA A 1 177 ? 8.954 7.199 -5.725 1.00 84.94 177 ALA A CA 1
ATOM 1403 C C . ALA A 1 177 ? 8.718 8.716 -5.799 1.00 84.94 177 ALA A C 1
ATOM 1405 O O . ALA A 1 177 ? 8.355 9.328 -4.793 1.00 84.94 177 ALA A O 1
ATOM 1406 N N . ASP A 1 178 ? 8.877 9.319 -6.976 1.00 85.69 178 ASP A N 1
ATOM 1407 C CA . ASP A 1 178 ? 8.716 10.759 -7.172 1.00 85.69 178 ASP A CA 1
ATOM 1408 C C . ASP A 1 178 ? 7.297 11.127 -7.639 1.00 85.69 178 ASP A C 1
ATOM 1410 O O . ASP A 1 178 ? 6.913 12.301 -7.665 1.00 85.69 178 ASP A O 1
ATOM 1414 N N . ALA A 1 179 ? 6.474 10.118 -7.939 1.00 84.31 179 ALA A N 1
ATOM 1415 C CA . ALA A 1 179 ? 5.110 10.324 -8.379 1.00 84.31 179 ALA A CA 1
ATOM 1416 C C . ALA A 1 179 ? 4.204 10.860 -7.269 1.00 84.31 179 ALA A C 1
ATOM 1418 O O . ALA A 1 179 ? 4.202 10.412 -6.116 1.00 84.31 179 ALA A O 1
ATOM 1419 N N . ARG A 1 180 ? 3.356 11.804 -7.668 1.00 81.31 180 ARG A N 1
ATOM 1420 C CA . ARG A 1 180 ? 2.288 12.350 -6.835 1.00 81.31 180 ARG A CA 1
ATOM 1421 C C . ARG A 1 180 ? 1.077 11.435 -6.850 1.00 81.31 180 ARG A C 1
ATOM 1423 O O . ARG A 1 180 ? 0.886 10.634 -7.768 1.00 81.31 180 ARG A O 1
ATOM 1430 N N . TRP A 1 181 ? 0.243 11.573 -5.827 1.00 76.62 181 TRP A N 1
ATOM 1431 C CA . TRP A 1 181 ? -1.028 10.870 -5.814 1.00 76.62 181 TRP A CA 1
ATOM 1432 C C . TRP A 1 181 ? -1.906 11.318 -6.980 1.00 76.62 181 TRP A C 1
ATOM 1434 O O . TRP A 1 181 ? -2.073 12.512 -7.227 1.00 76.62 181 TRP A O 1
ATOM 1444 N N . THR A 1 182 ? -2.491 10.346 -7.674 1.00 74.81 182 THR A N 1
ATOM 1445 C CA . THR A 1 182 ? -3.491 10.597 -8.708 1.00 74.81 182 THR A CA 1
ATOM 1446 C C . THR A 1 182 ? -4.672 9.666 -8.514 1.00 74.81 182 THR A C 1
ATOM 1448 O O . THR A 1 182 ? -4.538 8.510 -8.125 1.00 74.81 182 THR A O 1
ATOM 1451 N N . LYS A 1 183 ? -5.848 10.219 -8.771 1.00 75.44 183 LYS A N 1
ATOM 1452 C CA . LYS A 1 183 ? -7.135 9.545 -8.729 1.00 75.44 183 LYS A CA 1
ATOM 1453 C C . LYS A 1 183 ? -7.264 8.573 -9.914 1.00 75.44 183 LYS A C 1
ATOM 1455 O O . LYS A 1 183 ? -7.122 8.998 -11.058 1.00 75.44 183 LYS A O 1
ATOM 1460 N N . GLY A 1 184 ? -7.541 7.291 -9.657 1.00 76.38 184 GLY A N 1
ATOM 1461 C CA . GLY A 1 184 ? -7.766 6.265 -10.681 1.00 76.38 184 GLY A CA 1
ATOM 1462 C C . GLY A 1 184 ? -6.500 5.527 -11.150 1.00 76.38 184 GLY A C 1
ATOM 1463 O O . GLY A 1 184 ? -5.482 5.525 -10.456 1.00 76.38 184 GLY A O 1
ATOM 1464 N N . PRO A 1 185 ? -6.554 4.840 -12.308 1.00 82.25 185 PRO A N 1
ATOM 1465 C CA . PRO A 1 185 ? -5.402 4.137 -12.867 1.00 82.25 185 PRO A CA 1
ATOM 1466 C C . PRO A 1 185 ? -4.243 5.094 -13.150 1.00 82.25 185 PRO A C 1
ATOM 1468 O O . PRO A 1 185 ? -4.446 6.148 -13.753 1.00 82.25 185 PRO A O 1
ATOM 1471 N N . SER A 1 186 ? -3.026 4.723 -12.755 1.00 84.94 186 SER A N 1
ATOM 1472 C CA . SER A 1 186 ? -1.860 5.590 -12.916 1.00 84.94 186 SER A CA 1
ATOM 1473 C C . SER A 1 186 ? -0.636 4.829 -13.390 1.00 84.94 186 SER A C 1
ATOM 1475 O O . SER A 1 186 ? -0.255 3.839 -12.782 1.00 84.94 186 SER A O 1
ATOM 1477 N N . ILE A 1 187 ? 0.034 5.340 -14.426 1.00 87.56 187 ILE A N 1
ATOM 1478 C CA . ILE A 1 187 ? 1.288 4.772 -14.957 1.00 87.56 187 ILE A CA 1
ATOM 1479 C C . ILE A 1 187 ? 2.442 4.792 -13.949 1.00 87.56 187 ILE A C 1
ATOM 1481 O O . ILE A 1 187 ? 3.404 4.042 -14.094 1.00 87.56 187 ILE A O 1
ATOM 1485 N N . ALA A 1 188 ? 2.338 5.638 -12.923 1.00 87.12 188 ALA A N 1
ATOM 1486 C CA . ALA A 1 188 ? 3.287 5.680 -11.824 1.00 87.12 188 ALA A CA 1
ATOM 1487 C C . ALA A 1 188 ? 3.211 4.428 -10.939 1.00 87.12 188 ALA A C 1
ATOM 1489 O O . ALA A 1 188 ? 4.151 4.156 -10.196 1.00 87.12 188 ALA A O 1
ATOM 1490 N N . TRP A 1 189 ? 2.095 3.691 -10.977 1.00 88.19 189 TRP A N 1
ATOM 1491 C CA . TRP A 1 189 ? 1.915 2.419 -10.287 1.00 88.19 189 TRP A CA 1
ATOM 1492 C C . TRP A 1 189 ? 1.716 1.324 -11.333 1.00 88.19 189 TRP A C 1
ATOM 1494 O O . TRP A 1 189 ? 0.758 1.341 -12.098 1.00 88.19 189 TRP A O 1
ATOM 1504 N N . GLN A 1 190 ? 2.614 0.353 -11.374 1.00 90.56 190 GLN A N 1
ATOM 1505 C CA . GLN A 1 190 ? 2.591 -0.712 -12.365 1.00 90.56 190 GLN A CA 1
ATOM 1506 C C . GLN A 1 190 ? 2.533 -2.068 -11.690 1.00 90.56 190 GLN A C 1
ATOM 1508 O O . GLN A 1 190 ? 3.307 -2.348 -10.782 1.00 90.56 190 GLN A O 1
ATOM 1513 N N . ARG A 1 191 ? 1.616 -2.914 -12.138 1.00 92.12 191 ARG A N 1
ATOM 1514 C CA . ARG A 1 191 ? 1.461 -4.284 -11.673 1.00 92.12 191 ARG A CA 1
ATOM 1515 C C . ARG A 1 191 ? 2.223 -5.217 -12.598 1.00 92.12 191 ARG A C 1
ATOM 1517 O O . ARG A 1 191 ? 1.984 -5.216 -13.804 1.00 92.12 191 ARG A O 1
ATOM 1524 N N . TYR A 1 192 ? 3.088 -6.028 -12.015 1.00 93.19 192 TYR A N 1
ATOM 1525 C CA . TYR A 1 192 ? 3.731 -7.154 -12.673 1.00 93.19 192 TYR A CA 1
ATOM 1526 C C . TYR A 1 192 ? 3.236 -8.449 -12.029 1.00 93.19 192 TYR A C 1
ATOM 1528 O O . TYR A 1 192 ? 3.274 -8.560 -10.806 1.00 93.19 192 TYR A O 1
ATOM 1536 N N . ASP A 1 193 ? 2.781 -9.400 -12.841 1.00 92.75 193 ASP A N 1
ATOM 1537 C CA . ASP A 1 193 ? 2.389 -10.747 -12.418 1.00 92.75 193 ASP A CA 1
ATOM 1538 C C . ASP A 1 193 ? 3.321 -11.754 -13.083 1.00 92.75 193 ASP A C 1
ATOM 1540 O O . ASP A 1 193 ? 3.474 -11.750 -14.304 1.00 92.75 193 ASP A O 1
ATOM 1544 N N . ASP A 1 194 ? 3.955 -12.605 -12.285 1.00 89.00 194 ASP A N 1
ATOM 1545 C CA . ASP A 1 194 ? 4.910 -13.591 -12.790 1.00 89.00 194 ASP A CA 1
ATOM 1546 C C . ASP A 1 194 ? 4.216 -14.712 -13.583 1.00 89.00 194 ASP A C 1
ATOM 1548 O O . ASP A 1 194 ? 4.872 -15.427 -14.335 1.00 89.00 194 ASP A O 1
ATOM 1552 N N . ASN A 1 195 ? 2.886 -14.843 -13.457 1.00 84.31 195 ASN A N 1
ATOM 1553 C CA . ASN A 1 195 ? 2.087 -15.808 -14.217 1.00 84.31 195 ASN A CA 1
ATOM 1554 C C . ASN A 1 195 ? 1.645 -15.303 -15.600 1.00 84.31 195 ASN A C 1
ATOM 1556 O O . ASN A 1 195 ? 1.128 -16.098 -16.382 1.00 84.31 195 ASN A O 1
ATOM 1560 N N . ASP A 1 196 ? 1.800 -14.008 -15.897 1.00 73.69 196 ASP A N 1
ATOM 1561 C CA . ASP A 1 196 ? 1.411 -13.424 -17.192 1.00 73.69 196 ASP A CA 1
ATOM 1562 C C . ASP A 1 196 ? 2.468 -13.678 -18.298 1.00 73.69 196 ASP A C 1
ATOM 1564 O O . ASP A 1 196 ? 2.315 -13.193 -19.425 1.00 73.69 196 ASP A O 1
ATOM 1568 N N . LEU A 1 197 ? 3.546 -14.410 -17.975 1.00 59.94 197 LEU A N 1
ATOM 1569 C CA . LEU A 1 197 ? 4.669 -14.757 -18.859 1.00 59.94 197 LEU A CA 1
ATOM 1570 C C . LEU A 1 197 ? 4.452 -16.034 -19.686 1.00 59.94 197 LEU A C 1
ATOM 1572 O O . LEU A 1 197 ? 3.950 -17.043 -19.143 1.00 59.94 197 LEU A O 1
#

Organism: NCBI:txid53408

Solvent-accessible surface area (backbone atoms only — not comparable to full-atom values): 10984 Å² total; per-residue (Å²): 141,88,79,79,60,71,47,64,44,66,35,62,33,76,62,55,83,82,69,81,70,61,36,38,32,40,30,65,54,68,86,59,49,51,28,31,48,29,66,47,88,96,36,96,80,49,64,39,37,34,40,83,82,82,38,74,47,57,83,80,29,46,41,67,71,44,49,55,50,52,46,49,47,47,53,50,48,38,72,75,41,103,39,77,57,32,46,36,26,48,20,52,18,39,66,58,97,75,25,42,58,35,35,26,54,43,51,58,30,57,70,69,90,77,66,46,84,55,25,41,49,56,33,37,49,55,49,55,58,55,32,46,82,78,43,67,72,42,90,29,45,43,73,62,66,72,46,79,49,65,74,75,63,83,75,46,69,71,59,52,48,49,48,17,62,75,64,74,37,63,26,31,35,39,32,32,30,73,36,51,68,53,61,16,75,34,88,50,25,22,36,46,52,66,79,82,112